Protein AF-A0A8A3PI57-F1 (afdb_monomer_lite)

Sequence (260 aa):
MIRSAQQDDGYLNIHFTVVEPGKRFTNLRDLHELYNAGHLIEAALAHNQCYGNDLLLEPILKYVNLIASTFGSDPNQKHGYPGHPEVELSLLRLYDKTKDLKHLNLARYFIDERGSPTGQDGRHYYDVEAEIRGDRPNEMPKYFPEKRSYWYQQAHKPIVEQETIEGHAVRAMYLLTAVSDLVRIDTIGDTGRKRKAVERLWNNMVQKKMYLTGGIGAIKQWEGFGVDYFLPSGTDEGGCYSETCAAIGVMMLAERLLQV

pLDDT: mean 95.97, std 4.35, range [73.19, 98.88]

Secondary structure (DSSP, 8-state):
-HHHHS-TTS---SIIIIISTT-TTS-TTTS-HHHHHHHHHHHHHHHHHHH-S-TTHHHHHHHHHHHHHHBSSSTTSB----SS--HHHHHHHHHHHH--HHHHHHHHHHHHHTT-TT-GGGS-HHHHHHHHHT--TTPPPTTSSSTT-GGGGT-SS-GGG--S--SBHHHHHHHHHHHHHHHHH-SSS-HHHHHHHHHHHHHHHHHHSB-TTS-B--BTTTTB--STT---SSTTTT-----HHHHHHHHHHHHHHTT-

Organism: NCBI:txid61207

Radius of gyration: 18.28 Å; chains: 1; bounding box: 43×44×50 Å

InterPro domains:
  IPR008928 Six-hairpin glycosidase superfamily [SSF48208] (22-234)
  IPR012878 Non-reducing end beta-L-arabinofuranosidase-like, GH127 catalytic domain [PF07944] (2-259)
  IPR049174 Non-reducing end beta-L-arabinofuranosidase-like [PTHR43465] (1-260)

Structure (mmCIF, N/CA/C/O backbone):
data_AF-A0A8A3PI57-F1
#
_entry.id   AF-A0A8A3PI57-F1
#
loop_
_atom_site.group_PDB
_atom_site.id
_atom_site.type_symbol
_atom_site.label_atom_id
_atom_site.label_alt_id
_atom_site.label_comp_id
_atom_site.label_asym_id
_atom_site.label_entity_id
_atom_site.label_seq_id
_atom_site.pdbx_PDB_ins_code
_atom_site.Cartn_x
_atom_site.Cartn_y
_atom_site.Cartn_z
_atom_site.occupancy
_atom_site.B_iso_or_equiv
_atom_site.auth_seq_id
_atom_site.auth_comp_id
_atom_site.auth_asym_id
_atom_site.auth_atom_id
_atom_site.pdbx_PDB_model_num
ATOM 1 N N . MET A 1 1 ? -26.745 0.143 5.271 1.00 86.62 1 MET A N 1
ATOM 2 C CA . MET A 1 1 ? -26.150 -0.871 4.376 1.00 86.62 1 MET A CA 1
ATOM 3 C C . MET A 1 1 ? -24.791 -1.354 4.872 1.00 86.62 1 MET A C 1
ATOM 5 O O . MET A 1 1 ? -24.701 -2.521 5.203 1.00 86.62 1 MET A O 1
ATOM 9 N N . ILE A 1 2 ? -23.758 -0.504 4.981 1.00 90.88 2 ILE A N 1
ATOM 10 C CA . ILE A 1 2 ? -22.424 -0.956 5.441 1.00 90.88 2 ILE A CA 1
ATOM 11 C C . ILE A 1 2 ? -22.478 -1.570 6.849 1.00 90.88 2 ILE A C 1
ATOM 13 O O . ILE A 1 2 ? -22.083 -2.714 7.029 1.00 90.88 2 ILE A O 1
ATOM 17 N N . ARG A 1 3 ? -23.066 -0.860 7.822 1.00 93.31 3 ARG A N 1
ATOM 18 C CA . ARG A 1 3 ? -23.235 -1.364 9.200 1.00 93.31 3 ARG A CA 1
ATOM 19 C C . ARG A 1 3 ? -23.972 -2.703 9.276 1.00 93.31 3 ARG A C 1
ATOM 21 O O . ARG A 1 3 ? -23.617 -3.543 10.080 1.00 93.31 3 ARG A O 1
ATOM 28 N N . SER A 1 4 ? -24.992 -2.890 8.441 1.00 94.38 4 SER A N 1
ATOM 29 C CA . SER A 1 4 ? -25.799 -4.115 8.418 1.00 94.38 4 SER A CA 1
ATOM 30 C C . SER A 1 4 ? -25.122 -5.279 7.689 1.00 94.38 4 SER A C 1
ATOM 32 O O . SER A 1 4 ? -25.585 -6.402 7.812 1.00 94.38 4 SER A O 1
ATOM 34 N N . ALA A 1 5 ? -24.084 -5.010 6.892 1.00 95.38 5 ALA A N 1
ATOM 35 C CA . ALA A 1 5 ? -23.310 -6.025 6.177 1.00 95.38 5 ALA A CA 1
ATOM 36 C C . ALA A 1 5 ? -22.013 -6.412 6.911 1.00 95.38 5 ALA A C 1
ATOM 38 O O . ALA A 1 5 ? -21.381 -7.400 6.545 1.00 95.38 5 ALA A O 1
ATOM 39 N N . GLN A 1 6 ? -21.600 -5.623 7.908 1.00 97.88 6 GLN A N 1
ATOM 40 C CA . GLN A 1 6 ? -20.436 -5.907 8.737 1.00 97.88 6 GLN A CA 1
ATOM 41 C C . GLN A 1 6 ? -20.718 -7.099 9.653 1.00 97.88 6 GLN A C 1
ATOM 43 O O . GLN A 1 6 ? -21.800 -7.204 10.226 1.00 97.88 6 GLN A O 1
ATOM 48 N N . GLN A 1 7 ? -19.736 -7.984 9.786 1.00 97.94 7 GLN A N 1
ATOM 49 C CA . GLN A 1 7 ? -19.821 -9.137 10.676 1.00 97.94 7 GLN A CA 1
ATOM 50 C C . GLN A 1 7 ? -19.519 -8.757 12.130 1.00 97.94 7 GLN A C 1
ATOM 52 O O . GLN A 1 7 ? -18.941 -7.702 12.393 1.00 97.94 7 GLN A O 1
ATOM 57 N N . ASP A 1 8 ? -19.888 -9.622 13.077 1.00 97.25 8 ASP A N 1
ATOM 58 C CA . ASP A 1 8 ? -19.804 -9.334 14.518 1.00 97.25 8 ASP A CA 1
ATOM 59 C C . ASP A 1 8 ? -18.378 -9.017 15.004 1.00 97.25 8 ASP A C 1
ATOM 61 O O . ASP A 1 8 ? -18.192 -8.205 15.910 1.00 97.25 8 ASP A O 1
ATOM 65 N N . ASP A 1 9 ? -17.363 -9.611 14.370 1.00 97.69 9 ASP A N 1
ATOM 66 C CA . ASP A 1 9 ? -15.937 -9.381 14.643 1.00 97.69 9 ASP A CA 1
ATOM 67 C C . ASP A 1 9 ? -15.393 -8.075 14.031 1.00 97.69 9 ASP A C 1
ATOM 69 O O . ASP A 1 9 ? -14.221 -7.745 14.201 1.00 97.69 9 ASP A O 1
ATOM 73 N N . GLY A 1 10 ? -16.232 -7.321 13.317 1.00 98.00 10 GLY A N 1
ATOM 74 C CA . GLY A 1 10 ? -15.857 -6.110 12.597 1.00 98.00 10 GLY A CA 1
ATOM 75 C C . GLY A 1 10 ? -15.442 -6.348 11.145 1.00 98.00 10 GLY A C 1
ATOM 76 O O . GLY A 1 10 ? -15.212 -5.372 10.430 1.00 98.00 10 GLY A O 1
ATOM 77 N N . TYR A 1 11 ? -15.374 -7.592 10.665 1.00 98.50 11 TYR A N 1
ATOM 78 C CA . TYR A 1 11 ? -14.979 -7.874 9.288 1.00 98.50 11 TYR A CA 1
ATOM 79 C C . TYR A 1 11 ? -15.981 -7.325 8.268 1.00 98.50 11 TYR A C 1
ATOM 81 O O . TYR A 1 11 ? -17.198 -7.471 8.420 1.00 98.50 11 TYR A O 1
ATOM 89 N N . LEU A 1 12 ? -15.467 -6.732 7.188 1.00 97.94 12 LEU A N 1
ATOM 90 C CA . LEU A 1 12 ? -16.285 -6.166 6.121 1.00 97.94 12 LEU A CA 1
A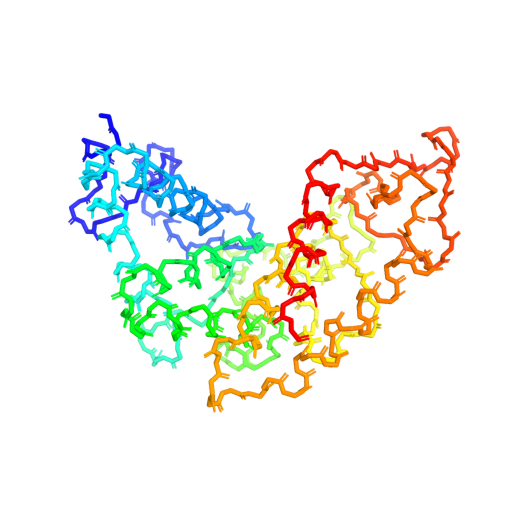TOM 91 C C . LEU A 1 12 ? -15.637 -6.371 4.743 1.00 97.94 12 LEU A C 1
ATOM 93 O O . LEU A 1 12 ? -14.785 -5.602 4.305 1.00 97.94 12 LEU A O 1
ATOM 97 N N . ASN A 1 13 ? -16.090 -7.400 4.031 1.00 98.25 13 ASN A N 1
ATOM 98 C CA . ASN A 1 13 ? -15.777 -7.641 2.623 1.00 98.25 13 ASN A CA 1
ATOM 99 C C . ASN A 1 13 ? -16.857 -8.553 2.026 1.00 98.25 13 ASN A C 1
ATOM 101 O O . ASN A 1 13 ? -17.150 -9.610 2.589 1.00 98.25 13 ASN A O 1
ATOM 105 N N . ILE A 1 14 ? -17.458 -8.166 0.899 1.00 96.31 14 ILE A N 1
ATOM 106 C CA . ILE A 1 14 ? -18.575 -8.921 0.315 1.00 96.31 14 ILE A CA 1
ATOM 107 C C . ILE A 1 14 ? -18.146 -10.283 -0.247 1.00 96.31 14 ILE A C 1
ATOM 109 O O . ILE A 1 14 ? -18.852 -11.267 -0.035 1.00 96.31 14 ILE A O 1
ATOM 113 N N . HIS A 1 15 ? -16.981 -10.373 -0.899 1.00 97.88 15 HIS A N 1
ATOM 114 C CA . HIS A 1 15 ? -16.500 -11.606 -1.534 1.00 97.88 15 HIS A CA 1
ATOM 115 C C . HIS A 1 15 ? -16.330 -12.718 -0.502 1.00 97.88 15 HIS A C 1
ATOM 117 O O . HIS A 1 15 ? -16.922 -13.782 -0.631 1.00 97.88 15 HIS A O 1
ATOM 123 N N . PHE A 1 16 ? -15.628 -12.445 0.595 1.00 98.19 16 PHE A N 1
ATOM 124 C CA . PHE A 1 16 ? -15.394 -13.437 1.652 1.00 98.19 16 PHE A CA 1
ATOM 125 C C . PHE A 1 16 ? -16.533 -13.566 2.669 1.00 98.19 16 PHE A C 1
ATOM 127 O O . PHE A 1 16 ? -16.444 -14.356 3.610 1.00 98.19 16 PHE A O 1
ATOM 134 N N . THR A 1 17 ? -17.602 -12.788 2.504 1.00 97.31 17 THR A N 1
ATOM 135 C CA . THR A 1 17 ? -18.847 -12.982 3.257 1.00 97.31 17 THR A CA 1
ATOM 136 C C . THR A 1 17 ? -19.832 -13.846 2.471 1.00 97.31 17 THR A C 1
ATOM 138 O O . THR A 1 17 ? -20.515 -14.669 3.069 1.00 97.31 17 THR A O 1
ATOM 141 N N . VAL A 1 18 ? -19.892 -13.690 1.143 1.00 97.12 18 VAL A N 1
ATOM 142 C CA . VAL A 1 18 ? -20.935 -14.299 0.299 1.00 97.12 18 VAL A CA 1
ATOM 143 C C . VAL A 1 18 ? -20.395 -15.372 -0.647 1.00 97.12 18 VAL A C 1
ATOM 145 O O . VAL A 1 18 ? -21.018 -16.418 -0.791 1.00 97.12 18 VAL A O 1
ATOM 148 N N . VAL A 1 19 ? -19.267 -15.121 -1.312 1.00 97.56 19 VAL A N 1
ATOM 149 C CA . VAL A 1 19 ? -18.737 -15.983 -2.384 1.00 97.56 19 VAL A CA 1
ATOM 150 C C . VAL A 1 19 ? -17.807 -17.054 -1.820 1.00 97.56 19 VAL A C 1
ATOM 152 O O . VAL A 1 19 ? -17.955 -18.230 -2.137 1.00 97.56 19 VAL A O 1
ATOM 155 N N . GLU A 1 20 ? -16.871 -16.663 -0.953 1.00 97.25 20 GLU A N 1
ATOM 156 C CA . GLU A 1 20 ? -15.886 -17.567 -0.347 1.00 97.25 20 GLU A CA 1
ATOM 157 C C . GLU A 1 20 ? -15.822 -17.418 1.184 1.00 97.25 20 GLU A C 1
ATOM 159 O O . GLU A 1 20 ? -14.799 -16.994 1.738 1.00 97.25 20 GLU A O 1
ATOM 164 N N . PRO A 1 21 ? -16.910 -17.754 1.905 1.00 97.25 21 PRO A N 1
ATOM 165 C CA . PRO A 1 21 ? -16.909 -17.724 3.361 1.00 97.25 21 PRO A CA 1
ATOM 166 C C . PRO A 1 21 ? -15.814 -18.632 3.939 1.00 97.25 21 PRO A C 1
ATOM 168 O O . PRO A 1 21 ? -15.548 -19.723 3.438 1.00 97.25 21 PRO A O 1
ATOM 171 N N . GLY A 1 22 ? -15.161 -18.161 5.004 1.00 96.44 22 GLY A N 1
ATOM 172 C CA . GLY A 1 22 ? -14.074 -18.880 5.681 1.00 96.44 22 GLY A CA 1
ATOM 173 C C . GLY A 1 22 ? -12.685 -18.713 5.051 1.00 96.44 22 GLY A C 1
ATOM 174 O O . GLY A 1 22 ? -11.715 -19.187 5.632 1.00 96.44 22 GLY A O 1
ATOM 175 N N . LYS A 1 23 ? -12.558 -18.007 3.917 1.00 97.56 23 LYS A N 1
ATOM 176 C CA . LYS A 1 23 ? -11.265 -17.778 3.238 1.00 97.56 23 LYS A CA 1
ATOM 177 C C . LYS A 1 23 ? -10.659 -16.384 3.444 1.00 97.56 23 LYS A C 1
ATOM 179 O O . LYS A 1 23 ? -9.756 -15.995 2.706 1.00 97.56 23 LYS A O 1
ATOM 184 N N . ARG A 1 24 ? -11.124 -15.636 4.447 1.00 97.88 24 ARG A N 1
ATOM 185 C CA . ARG A 1 24 ? -10.590 -14.303 4.781 1.00 97.88 24 ARG A CA 1
ATOM 186 C C . ARG A 1 24 ? -9.092 -14.373 5.051 1.00 97.88 24 ARG A C 1
ATOM 188 O O . ARG A 1 24 ? -8.633 -15.290 5.729 1.00 97.88 24 ARG A O 1
ATOM 195 N N . PHE A 1 25 ? -8.349 -13.389 4.569 1.00 98.06 25 PHE A N 1
ATOM 196 C CA . PHE A 1 25 ? -6.918 -13.221 4.810 1.00 98.06 25 PHE A CA 1
ATOM 197 C C . PHE A 1 25 ? -6.067 -14.442 4.422 1.00 98.06 25 PHE A C 1
ATOM 199 O O . PHE A 1 25 ? -5.057 -14.745 5.068 1.00 98.06 25 PHE A O 1
ATOM 206 N N . THR A 1 26 ? -6.488 -15.170 3.381 1.00 97.44 26 THR A N 1
ATOM 207 C CA . THR A 1 26 ? -5.754 -16.329 2.835 1.00 97.44 26 THR A CA 1
ATOM 208 C C . THR A 1 26 ? -5.008 -16.017 1.536 1.00 97.44 26 THR A C 1
ATOM 210 O O . THR A 1 26 ? -4.110 -16.766 1.150 1.00 97.44 26 THR A O 1
ATOM 213 N N . ASN A 1 27 ? -5.347 -14.911 0.864 1.00 97.69 27 ASN A N 1
ATOM 214 C CA . ASN A 1 27 ? -4.647 -14.428 -0.324 1.00 97.69 27 ASN A CA 1
ATOM 215 C C . ASN A 1 27 ? -4.537 -12.900 -0.306 1.00 97.69 27 ASN A C 1
ATOM 217 O O . ASN A 1 27 ? -5.281 -12.192 -0.993 1.00 97.69 27 ASN A O 1
ATOM 221 N N . LEU A 1 28 ? -3.605 -12.391 0.503 1.00 98.25 28 LEU A N 1
ATOM 222 C CA . LEU A 1 28 ? -3.369 -10.952 0.598 1.00 98.25 28 LEU A CA 1
ATOM 223 C C . LEU A 1 28 ? -2.718 -10.406 -0.668 1.00 98.25 28 LEU A C 1
ATOM 225 O O . LEU A 1 28 ? -2.909 -9.227 -0.976 1.00 98.25 28 LEU A O 1
ATOM 229 N N . ARG A 1 29 ? -1.966 -11.242 -1.396 1.00 97.12 29 ARG A N 1
ATOM 230 C CA . ARG A 1 29 ? -1.311 -10.861 -2.648 1.00 97.12 29 ARG A CA 1
ATOM 231 C C . ARG A 1 29 ? -2.321 -10.425 -3.713 1.00 97.12 29 ARG A C 1
ATOM 233 O O . ARG A 1 29 ? -2.088 -9.413 -4.370 1.00 97.12 29 ARG A O 1
ATOM 240 N N . ASP A 1 30 ? -3.439 -11.140 -3.857 1.00 95.88 30 ASP A N 1
ATOM 241 C CA . ASP A 1 30 ? -4.311 -10.974 -5.029 1.00 95.88 30 ASP A CA 1
ATOM 242 C C . ASP A 1 30 ? -5.744 -10.511 -4.719 1.00 95.88 30 ASP A C 1
ATOM 244 O O . ASP A 1 30 ? -6.375 -9.907 -5.585 1.00 95.88 30 ASP A O 1
ATOM 248 N 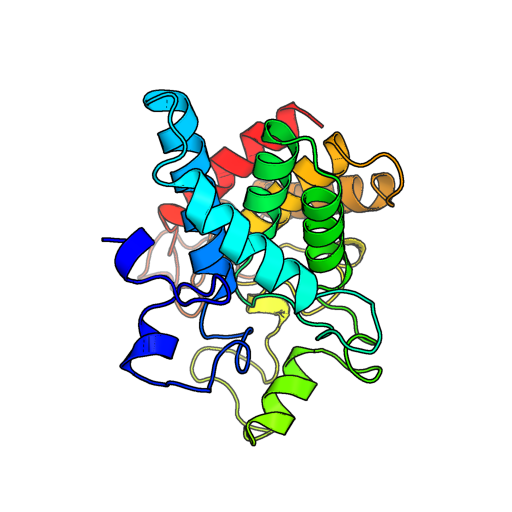N . LEU A 1 31 ? -6.294 -10.762 -3.522 1.00 97.75 31 LEU A N 1
ATOM 249 C CA . LEU A 1 31 ? -7.743 -10.600 -3.269 1.00 97.75 31 LEU A CA 1
ATOM 250 C C . LEU A 1 31 ? -8.142 -9.317 -2.514 1.00 97.75 31 LEU A C 1
ATOM 252 O O . LEU A 1 31 ? -9.285 -9.180 -2.081 1.00 97.75 31 LEU A O 1
ATOM 256 N N . HIS A 1 32 ? -7.228 -8.345 -2.423 1.00 98.56 32 HIS A N 1
ATOM 257 C CA . HIS A 1 32 ? -7.512 -6.927 -2.132 1.00 98.56 32 HIS A CA 1
ATOM 258 C C . HIS A 1 32 ? -8.331 -6.637 -0.852 1.00 98.56 32 HIS A C 1
ATOM 260 O O . HIS A 1 32 ? -8.944 -5.577 -0.735 1.00 98.56 32 HIS A O 1
ATOM 266 N N . GLU A 1 33 ? -8.321 -7.520 0.153 1.00 98.69 33 GLU A N 1
ATOM 267 C CA . GLU A 1 33 ? -9.086 -7.310 1.394 1.00 98.69 33 GLU A CA 1
ATOM 268 C C . GLU A 1 33 ? -8.681 -6.028 2.126 1.00 98.69 33 GLU A C 1
ATOM 270 O O . GLU A 1 33 ? -9.546 -5.229 2.487 1.00 98.69 33 GLU A O 1
ATOM 275 N N . LEU A 1 34 ? -7.373 -5.806 2.301 1.00 98.81 34 LEU A N 1
ATOM 276 C CA . LEU A 1 34 ? -6.864 -4.620 2.996 1.00 98.81 34 LEU A CA 1
ATOM 277 C C . LEU A 1 34 ? -6.874 -3.373 2.104 1.00 98.81 34 LEU A C 1
ATOM 279 O O . LEU A 1 34 ? -7.039 -2.275 2.616 1.00 98.81 34 LEU A O 1
ATOM 283 N N . TYR A 1 35 ? -6.783 -3.532 0.780 1.00 98.88 35 TYR A N 1
ATOM 284 C CA . TYR A 1 35 ? -6.988 -2.430 -0.167 1.00 98.88 35 TYR A CA 1
ATOM 285 C C . TYR A 1 35 ? -8.410 -1.866 -0.050 1.00 98.88 35 TYR A C 1
ATOM 287 O O . TYR A 1 35 ? -8.601 -0.671 0.163 1.00 98.88 35 TYR A O 1
ATOM 295 N N . ASN A 1 36 ? -9.414 -2.748 -0.057 1.00 98.75 36 ASN A N 1
ATOM 296 C CA . ASN A 1 36 ? -10.804 -2.354 0.157 1.00 98.75 36 ASN A CA 1
ATOM 297 C C . ASN A 1 36 ? -11.008 -1.731 1.546 1.00 98.75 36 ASN A C 1
ATOM 299 O O . ASN A 1 36 ? -11.751 -0.760 1.680 1.00 98.75 36 ASN A O 1
ATOM 303 N N . ALA A 1 37 ? -10.346 -2.268 2.579 1.00 98.75 37 ALA A N 1
ATOM 304 C CA . ALA A 1 37 ? -10.385 -1.686 3.917 1.00 98.75 37 ALA A CA 1
ATOM 305 C C . ALA A 1 37 ? -9.805 -0.263 3.938 1.00 98.75 37 ALA A C 1
ATOM 307 O O . ALA A 1 37 ? -10.419 0.622 4.527 1.00 98.75 37 ALA A O 1
ATOM 308 N N . GLY A 1 38 ? -8.677 -0.024 3.264 1.00 98.81 38 GLY A N 1
ATOM 309 C CA . GLY A 1 38 ? -8.053 1.296 3.198 1.00 98.81 38 GLY A CA 1
ATOM 310 C C . GLY A 1 38 ? -8.930 2.344 2.513 1.00 98.81 38 GLY A C 1
ATOM 311 O O . GLY A 1 38 ? -9.188 3.400 3.090 1.00 98.81 38 GLY A O 1
ATOM 312 N N . HIS A 1 39 ? -9.541 2.004 1.377 1.00 98.81 39 HIS A N 1
ATOM 313 C CA . HIS A 1 39 ? -10.505 2.899 0.732 1.00 98.81 39 HIS A CA 1
ATOM 314 C C . HIS A 1 39 ? -11.755 3.162 1.583 1.00 98.81 39 HIS A C 1
ATOM 316 O O . HIS A 1 39 ? -12.299 4.268 1.576 1.00 98.81 39 HIS A O 1
ATOM 322 N N . LEU A 1 40 ? -12.215 2.177 2.361 1.00 98.62 40 LEU A N 1
ATOM 323 C CA . LEU A 1 40 ? -13.304 2.392 3.315 1.00 98.62 40 LEU A CA 1
ATOM 324 C C . LEU A 1 40 ? -12.893 3.316 4.472 1.00 98.62 40 LEU A C 1
ATOM 326 O O . LEU A 1 40 ? -13.730 4.089 4.940 1.00 98.62 40 LEU A O 1
ATOM 330 N N . ILE A 1 41 ? -11.631 3.277 4.913 1.00 98.81 41 ILE A N 1
ATOM 331 C CA . ILE A 1 41 ? -11.072 4.219 5.896 1.00 98.81 41 ILE A CA 1
ATOM 332 C C . ILE A 1 41 ? -11.046 5.638 5.321 1.00 98.81 41 ILE A C 1
ATOM 334 O O . ILE A 1 41 ? -11.571 6.549 5.962 1.00 98.81 41 ILE A O 1
ATOM 338 N N . GLU A 1 42 ? -10.523 5.828 4.108 1.00 98.81 42 GLU A N 1
ATOM 339 C CA . GLU A 1 42 ? -10.524 7.124 3.409 1.00 98.81 42 GLU A CA 1
ATOM 340 C C . GLU A 1 42 ? -11.949 7.696 3.301 1.00 98.81 42 GLU A C 1
ATOM 342 O O . GLU A 1 42 ? -12.212 8.841 3.683 1.00 98.81 42 GLU A O 1
ATOM 347 N N . ALA A 1 43 ? -12.904 6.868 2.860 1.00 98.50 43 ALA A N 1
ATOM 348 C CA . ALA A 1 43 ? -14.307 7.251 2.744 1.00 98.50 43 ALA A CA 1
ATOM 349 C C . ALA A 1 43 ? -14.934 7.592 4.107 1.00 98.50 43 ALA A C 1
ATOM 351 O O . ALA A 1 43 ? -15.692 8.558 4.216 1.00 98.50 43 ALA A O 1
ATOM 352 N N . ALA A 1 44 ? -14.616 6.830 5.157 1.00 98.44 44 ALA A N 1
ATOM 353 C CA . ALA A 1 44 ? -15.091 7.088 6.513 1.00 98.44 44 ALA A CA 1
ATOM 354 C C . ALA A 1 44 ? -14.582 8.421 7.070 1.00 98.44 44 ALA A C 1
ATOM 356 O O . ALA A 1 44 ? -15.356 9.154 7.689 1.00 98.44 44 ALA A O 1
ATOM 357 N N . LEU A 1 45 ? -13.309 8.746 6.833 1.00 98.62 45 LEU A N 1
ATOM 358 C CA . LEU A 1 45 ? -12.705 10.008 7.256 1.00 98.62 45 LEU A CA 1
ATOM 359 C C . LEU A 1 45 ? -13.347 11.197 6.537 1.00 98.62 45 LEU A C 1
ATOM 361 O O . LEU A 1 45 ? -13.781 12.140 7.202 1.00 98.62 45 LEU A O 1
ATOM 365 N N . ALA A 1 46 ? -13.489 11.121 5.210 1.00 98.44 46 ALA A N 1
ATOM 366 C CA . ALA A 1 46 ? -14.144 12.164 4.422 1.00 98.44 46 ALA A CA 1
ATOM 367 C C . ALA A 1 46 ? -15.615 12.347 4.834 1.00 98.44 46 ALA A C 1
ATOM 369 O O . ALA A 1 46 ? -16.062 13.465 5.087 1.00 98.44 46 ALA A O 1
ATOM 370 N N . HIS A 1 47 ? -16.363 11.250 4.995 1.00 98.25 47 HIS A N 1
ATOM 371 C CA . HIS A 1 47 ? -17.750 11.297 5.457 1.00 98.25 47 HIS A CA 1
ATOM 372 C C . HIS A 1 47 ? -17.864 11.931 6.851 1.00 98.25 47 HIS A C 1
ATOM 374 O O . HIS A 1 47 ? -18.724 12.782 7.080 1.00 98.25 47 HIS A O 1
ATOM 380 N N . ASN A 1 48 ? -17.000 11.543 7.793 1.00 98.00 48 ASN A N 1
ATOM 381 C CA . ASN A 1 48 ? -16.990 12.129 9.132 1.00 98.00 48 ASN A CA 1
ATOM 382 C C . ASN A 1 48 ? -16.672 13.628 9.096 1.00 98.00 48 ASN A C 1
ATOM 384 O O . ASN A 1 48 ? -17.322 14.401 9.793 1.00 98.00 48 ASN A O 1
ATOM 388 N N . GLN A 1 49 ? -15.719 14.051 8.264 1.00 97.69 49 GLN A N 1
ATOM 389 C CA . GLN A 1 49 ? -15.378 15.462 8.100 1.00 97.69 49 GLN A CA 1
ATOM 390 C C . GLN A 1 49 ? -16.535 16.274 7.503 1.00 97.69 49 GLN A C 1
ATOM 392 O O . GLN A 1 49 ? -16.803 17.376 7.974 1.00 97.69 49 GLN A O 1
ATOM 397 N N . CYS A 1 50 ? -17.232 15.741 6.497 1.00 98.12 50 CYS A N 1
ATOM 398 C CA . CYS A 1 50 ? -18.338 16.436 5.838 1.00 98.12 50 CYS A CA 1
ATOM 399 C C . CYS A 1 50 ? -19.608 16.502 6.695 1.00 98.12 50 CYS A C 1
ATOM 401 O O . CYS A 1 50 ? -20.298 17.518 6.683 1.00 98.12 50 CYS A O 1
ATOM 403 N N . TYR A 1 51 ? -19.934 15.427 7.417 1.00 97.50 51 TYR A N 1
ATOM 404 C CA . TYR A 1 51 ? -21.231 15.288 8.091 1.00 97.50 51 TYR A CA 1
ATOM 405 C C . TYR A 1 51 ? -21.162 15.309 9.622 1.00 97.50 51 TYR A C 1
ATOM 407 O O . TYR A 1 51 ? -22.208 15.281 10.270 1.00 97.50 51 TYR A O 1
ATOM 415 N N . GLY A 1 52 ? -19.965 15.320 10.213 1.00 96.88 52 GLY A N 1
ATOM 416 C CA . GLY A 1 52 ? -19.770 15.418 11.662 1.00 96.88 52 GLY A CA 1
ATOM 417 C C . GLY A 1 52 ? -20.328 14.240 12.467 1.00 96.88 52 GLY A C 1
ATOM 418 O O . GLY A 1 52 ? -20.626 14.404 13.646 1.00 96.88 52 GLY A O 1
ATOM 419 N N . ASN A 1 53 ? -20.515 13.071 11.846 1.00 96.94 53 ASN A N 1
ATOM 420 C CA . ASN A 1 53 ? -21.052 11.885 12.512 1.00 96.94 53 ASN A CA 1
ATOM 421 C C . ASN A 1 53 ? -20.236 10.621 12.215 1.00 96.94 53 ASN A C 1
ATOM 423 O O . ASN A 1 53 ? -19.533 10.520 11.205 1.00 96.94 53 ASN A O 1
ATOM 427 N N . ASP A 1 54 ? -20.383 9.627 13.089 1.00 96.50 54 ASP A N 1
ATOM 428 C CA . ASP A 1 54 ? -19.619 8.376 13.048 1.00 96.50 54 ASP A CA 1
ATOM 429 C C . ASP A 1 54 ? -20.386 7.228 12.376 1.00 96.50 54 ASP A C 1
ATOM 431 O O . ASP A 1 54 ? -20.058 6.050 12.551 1.00 96.50 54 ASP A O 1
ATOM 435 N N . LEU A 1 55 ? -21.411 7.542 11.568 1.00 96.06 55 LEU A N 1
ATOM 436 C CA . LEU A 1 55 ? -22.224 6.523 10.898 1.00 96.06 55 LEU A CA 1
ATOM 437 C C . LEU A 1 55 ? -21.381 5.593 10.018 1.00 96.06 55 LEU A C 1
ATOM 439 O O . LEU A 1 55 ? -21.645 4.392 9.974 1.00 96.06 55 LEU A O 1
ATOM 443 N N . LEU A 1 56 ? -20.335 6.118 9.381 1.00 96.75 56 LEU A N 1
ATOM 444 C CA . LEU A 1 56 ? -19.372 5.309 8.640 1.00 96.75 56 LEU A CA 1
ATOM 445 C C . LEU A 1 56 ? -18.081 5.037 9.427 1.00 96.75 56 LEU A C 1
ATOM 447 O O . LEU A 1 56 ? -17.514 3.963 9.286 1.00 96.75 56 LEU A O 1
ATOM 451 N N . LEU A 1 57 ? -17.641 5.948 10.299 1.00 97.69 57 LEU A N 1
ATOM 452 C CA . LEU A 1 57 ? -16.379 5.784 11.029 1.00 97.69 57 LEU A CA 1
ATOM 453 C C . LEU A 1 57 ? -16.420 4.656 12.068 1.00 97.69 57 LEU A C 1
ATOM 455 O O . LEU A 1 57 ? -15.493 3.855 12.129 1.00 97.69 57 LEU A O 1
ATOM 459 N N . GLU A 1 58 ? -17.501 4.542 12.840 1.00 96.94 58 GLU A N 1
ATOM 460 C CA . GLU A 1 58 ? -17.640 3.517 13.883 1.00 96.94 58 GLU A CA 1
ATOM 461 C C . GLU A 1 58 ? -17.459 2.073 13.361 1.00 96.94 58 GLU A C 1
ATOM 463 O O . GLU A 1 58 ? -16.628 1.352 13.922 1.00 96.94 58 GLU A O 1
ATOM 468 N N . PRO A 1 59 ? -18.164 1.608 12.302 1.00 97.62 59 PRO A N 1
ATOM 469 C CA . PRO A 1 59 ? -17.929 0.265 11.777 1.00 97.62 59 PRO A CA 1
ATOM 470 C C . PRO A 1 59 ? -16.500 0.105 11.245 1.00 97.62 59 PRO A C 1
ATOM 472 O O . PRO A 1 59 ? -15.876 -0.929 11.467 1.00 97.62 59 PRO A O 1
ATOM 475 N N . ILE A 1 60 ? -15.924 1.123 10.605 1.00 98.12 60 ILE A N 1
ATOM 476 C CA . ILE A 1 60 ? -14.561 1.010 10.079 1.00 98.12 60 ILE A CA 1
ATOM 477 C C . ILE A 1 60 ? -13.517 0.896 11.195 1.00 98.12 60 ILE A C 1
ATOM 479 O O . ILE A 1 60 ? -12.593 0.098 11.064 1.00 98.12 60 ILE A O 1
ATOM 483 N N . LEU A 1 61 ? -13.700 1.560 12.339 1.00 98.38 61 LEU A N 1
ATOM 484 C CA . LEU A 1 61 ? -12.836 1.356 13.508 1.00 98.38 61 LEU A CA 1
ATOM 485 C C . LEU A 1 61 ? -12.896 -0.086 14.040 1.00 98.38 61 LEU A C 1
ATOM 487 O O . LEU A 1 61 ? -11.869 -0.629 14.448 1.00 98.38 61 LEU A O 1
ATOM 491 N N . LYS A 1 62 ? -14.066 -0.742 14.005 1.00 98.38 62 LYS A N 1
ATOM 492 C CA . LYS A 1 62 ? -14.183 -2.175 14.347 1.00 98.38 62 LYS A CA 1
ATOM 493 C C . LYS A 1 62 ? -13.371 -3.037 13.380 1.00 98.38 62 LYS A C 1
ATOM 495 O O . LYS A 1 62 ? -12.632 -3.911 13.825 1.00 98.38 62 LYS A O 1
ATOM 500 N N . TYR A 1 63 ? -13.441 -2.739 12.082 1.00 98.62 63 TYR A N 1
ATOM 501 C CA . TYR A 1 63 ? -12.671 -3.472 11.080 1.00 98.62 63 TYR A CA 1
ATOM 502 C C . TYR A 1 63 ? -11.159 -3.261 11.245 1.00 98.62 63 TYR A C 1
ATOM 504 O O . TYR A 1 63 ? -10.393 -4.219 11.215 1.00 98.62 63 TYR A O 1
ATOM 512 N N . VAL A 1 64 ? -10.722 -2.027 11.514 1.00 98.69 64 VAL A N 1
ATOM 513 C CA . VAL A 1 64 ? -9.311 -1.712 11.789 1.00 98.69 64 VAL A CA 1
ATOM 514 C C . VAL A 1 64 ? -8.803 -2.444 13.031 1.00 98.69 64 VAL A C 1
ATOM 516 O O . VAL A 1 64 ? -7.690 -2.959 13.004 1.00 98.69 64 VAL A O 1
ATOM 519 N N . ASN A 1 65 ? -9.608 -2.563 14.092 1.00 98.56 65 ASN A N 1
ATOM 520 C CA . ASN A 1 65 ? -9.227 -3.349 15.270 1.00 98.56 65 ASN A CA 1
ATOM 521 C C . ASN A 1 65 ? -9.043 -4.841 14.940 1.00 98.56 65 ASN A C 1
ATOM 523 O O . ASN A 1 65 ? -8.102 -5.449 15.444 1.00 98.56 65 ASN A O 1
ATOM 527 N N . LEU A 1 66 ? -9.889 -5.417 14.078 1.00 98.69 66 LEU A N 1
ATOM 528 C CA . LEU A 1 66 ? -9.711 -6.789 13.592 1.00 98.69 66 LEU A CA 1
ATOM 529 C C . LEU A 1 66 ? -8.429 -6.941 12.761 1.00 98.69 66 LEU A C 1
ATOM 531 O O . LEU A 1 66 ? -7.694 -7.911 12.922 1.00 98.69 66 LEU A O 1
ATOM 535 N N . ILE A 1 67 ? -8.133 -5.983 11.880 1.00 98.75 67 ILE A N 1
ATOM 536 C CA . ILE A 1 67 ? -6.891 -5.997 11.093 1.00 98.75 67 ILE A CA 1
ATOM 537 C C . ILE A 1 67 ? -5.684 -5.910 12.037 1.00 98.75 67 ILE A C 1
ATOM 539 O O . ILE A 1 67 ? -4.762 -6.711 11.917 1.00 98.75 67 ILE A O 1
ATOM 543 N N . ALA A 1 68 ? -5.718 -5.005 13.018 1.00 98.44 68 ALA A N 1
ATOM 544 C CA . ALA A 1 68 ? -4.648 -4.817 13.995 1.00 98.44 68 ALA A CA 1
ATOM 545 C C . ALA A 1 68 ? -4.431 -6.029 14.912 1.00 98.44 68 ALA A C 1
ATOM 547 O O . ALA A 1 68 ? -3.317 -6.227 15.383 1.00 98.44 68 ALA A O 1
ATOM 548 N N . SER A 1 69 ? -5.464 -6.835 15.185 1.00 98.12 69 SER A N 1
ATOM 549 C CA . SER A 1 69 ? -5.308 -8.090 15.930 1.00 98.12 69 SER A CA 1
ATO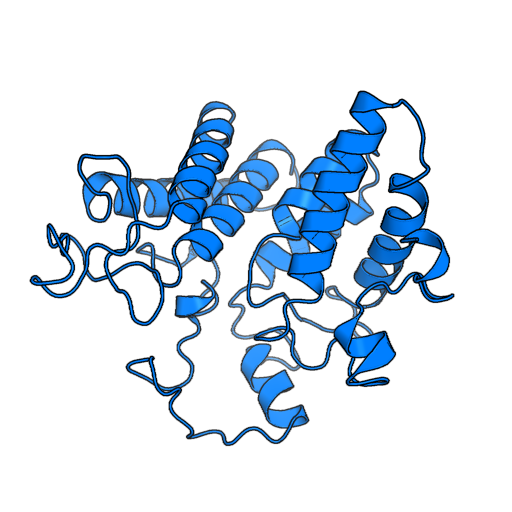M 550 C C . SER A 1 69 ? -4.826 -9.242 15.046 1.00 98.12 69 SER A C 1
ATOM 552 O O . SER A 1 69 ? -4.173 -10.153 15.545 1.00 98.12 69 SER A O 1
ATOM 554 N N . THR A 1 70 ? -5.086 -9.188 13.738 1.00 98.44 70 THR A N 1
ATOM 555 C CA . THR A 1 70 ? -4.728 -10.247 12.781 1.00 98.44 70 THR A CA 1
ATOM 556 C C . THR A 1 70 ? -3.296 -10.118 12.254 1.00 98.44 70 THR A C 1
ATOM 558 O O . THR A 1 70 ? -2.633 -11.137 12.050 1.00 98.44 70 THR A O 1
ATOM 561 N N . PHE A 1 71 ? -2.819 -8.891 12.026 1.00 98.69 71 PHE A N 1
ATOM 562 C CA . PHE A 1 71 ? -1.531 -8.602 11.389 1.00 98.69 71 PHE A CA 1
ATOM 563 C C . PHE A 1 71 ? -0.604 -7.813 12.306 1.00 98.69 71 PHE A C 1
ATOM 565 O O . PHE A 1 71 ? -1.032 -6.871 12.973 1.00 98.69 71 PHE A O 1
ATOM 572 N N . GLY A 1 72 ? 0.674 -8.173 12.282 1.00 97.69 72 GLY A N 1
ATOM 573 C CA . GLY A 1 72 ? 1.717 -7.518 13.057 1.00 97.69 72 GLY A CA 1
ATOM 574 C C . GLY A 1 72 ? 2.904 -8.444 13.279 1.00 97.69 72 GLY A C 1
ATOM 575 O O . GLY A 1 72 ? 2.987 -9.516 12.684 1.00 97.69 72 GLY A O 1
ATOM 576 N N . SER A 1 73 ? 3.833 -8.016 14.128 1.00 94.69 73 SER A N 1
ATOM 577 C CA . SER A 1 73 ? 5.074 -8.741 14.421 1.00 94.69 73 SER A CA 1
ATOM 578 C C . SER A 1 73 ? 4.928 -9.816 15.499 1.00 94.69 73 SER A C 1
ATOM 580 O O . SER A 1 73 ? 5.871 -10.574 15.733 1.00 94.69 73 SER A O 1
ATOM 582 N N . ASP A 1 74 ? 3.789 -9.881 16.195 1.00 95.19 74 ASP A N 1
ATOM 583 C CA . ASP A 1 74 ? 3.618 -10.837 17.288 1.00 95.19 74 ASP A CA 1
ATOM 584 C C . ASP A 1 74 ? 3.563 -12.285 16.762 1.00 95.19 74 ASP A C 1
ATOM 586 O O . ASP A 1 74 ? 3.070 -12.526 15.658 1.00 95.19 74 ASP A O 1
ATOM 590 N N . PRO A 1 75 ? 4.001 -13.288 17.551 1.00 91.69 75 PRO A N 1
ATOM 591 C CA . PRO A 1 75 ? 4.023 -14.688 17.109 1.00 91.69 75 PRO A CA 1
ATOM 592 C C . PRO A 1 75 ? 2.653 -15.269 16.727 1.00 91.69 75 PRO A C 1
ATOM 594 O O . PRO A 1 75 ? 2.582 -16.219 15.956 1.00 91.69 75 PRO A O 1
ATOM 597 N N . ASN A 1 76 ? 1.568 -14.717 17.280 1.00 94.25 76 ASN A N 1
ATOM 598 C CA . ASN A 1 76 ? 0.197 -15.166 17.011 1.00 94.25 76 ASN A CA 1
ATOM 599 C C . ASN A 1 76 ? -0.463 -14.415 15.843 1.00 94.25 76 ASN A C 1
ATOM 601 O O . ASN A 1 76 ? -1.627 -14.673 15.533 1.00 94.25 76 ASN A O 1
ATOM 605 N N . GLN A 1 77 ? 0.247 -13.471 15.226 1.00 97.38 77 GLN A N 1
ATOM 606 C CA . GLN A 1 77 ? -0.243 -12.676 14.108 1.00 97.38 77 GLN A CA 1
ATOM 607 C C . GLN A 1 77 ? 0.331 -13.183 12.790 1.00 97.38 77 GLN A C 1
ATOM 609 O O . GLN A 1 77 ? 1.372 -13.834 12.740 1.00 97.38 77 GLN A O 1
ATOM 614 N N . LYS A 1 78 ? -0.358 -12.871 11.692 1.00 97.25 78 LYS A N 1
ATOM 615 C CA . LYS A 1 78 ? 0.162 -13.108 10.346 1.00 97.25 78 LYS A CA 1
ATOM 616 C C . LYS A 1 78 ? 1.209 -12.050 10.031 1.00 97.25 78 LYS A C 1
ATOM 618 O O . LYS A 1 78 ? 0.894 -10.859 10.076 1.00 97.25 78 LYS A O 1
ATOM 623 N N . HIS A 1 79 ? 2.399 -12.481 9.617 1.00 97.69 79 HIS A N 1
ATOM 624 C CA . HIS A 1 79 ? 3.469 -11.576 9.190 1.00 97.69 79 HIS A CA 1
ATOM 625 C C . HIS A 1 79 ? 3.272 -11.144 7.722 1.00 97.69 79 HIS A C 1
ATOM 627 O O . HIS A 1 79 ? 4.137 -11.349 6.875 1.00 97.69 79 HIS A O 1
ATOM 633 N N . GLY A 1 80 ? 2.069 -10.655 7.400 1.00 97.44 80 GLY A N 1
ATOM 634 C CA . GLY A 1 80 ? 1.603 -10.393 6.040 1.00 97.44 80 GLY A CA 1
ATOM 635 C C . GLY A 1 80 ? 1.214 -8.948 5.762 1.00 97.44 80 GLY A C 1
ATOM 636 O O . GLY A 1 80 ? 0.929 -8.168 6.663 1.00 97.44 80 GLY A O 1
ATOM 637 N N . TYR A 1 81 ? 1.158 -8.612 4.475 1.00 98.69 81 TYR A N 1
ATOM 638 C CA . TYR A 1 81 ? 0.848 -7.277 3.956 1.00 98.69 81 TYR A CA 1
ATOM 639 C C . TYR A 1 81 ? 0.134 -7.384 2.597 1.00 98.69 81 TYR A C 1
ATOM 641 O O . TYR A 1 81 ? 0.305 -8.380 1.882 1.00 98.69 81 TYR A O 1
ATOM 649 N N . PRO A 1 82 ? -0.679 -6.386 2.199 1.00 98.56 82 PRO A N 1
ATOM 650 C CA . PRO A 1 82 ? -1.482 -6.501 0.986 1.00 98.56 82 PRO A CA 1
ATOM 651 C C . PRO A 1 82 ? -0.650 -6.418 -0.290 1.00 98.56 82 PRO A C 1
ATOM 653 O O . PRO A 1 82 ? 0.300 -5.645 -0.381 1.00 98.56 82 PRO A O 1
ATOM 656 N N . GLY A 1 83 ? -1.051 -7.142 -1.332 1.00 98.44 83 GLY A N 1
ATOM 657 C CA . GLY A 1 83 ? -0.435 -7.023 -2.654 1.00 98.44 83 GLY A CA 1
ATOM 658 C C . GLY A 1 83 ? -0.718 -5.696 -3.353 1.00 98.44 83 GLY A C 1
ATOM 659 O O . GLY A 1 83 ? 0.033 -5.308 -4.241 1.00 98.44 83 GLY A O 1
ATOM 660 N N . HIS A 1 84 ? -1.760 -4.970 -2.947 1.00 98.81 84 HIS A N 1
ATOM 661 C CA . HIS A 1 84 ? -2.003 -3.597 -3.380 1.00 98.81 84 HIS A CA 1
ATOM 662 C C . HIS A 1 84 ? -1.897 -2.652 -2.172 1.00 98.81 84 HIS A C 1
ATOM 664 O O . HIS A 1 84 ? -2.766 -2.712 -1.300 1.00 98.81 84 HIS A O 1
ATOM 670 N N . PRO A 1 85 ? -0.850 -1.807 -2.101 1.00 98.81 85 PRO A N 1
ATOM 671 C CA . PRO A 1 85 ? -0.745 -0.729 -1.119 1.00 98.81 85 PRO A CA 1
ATOM 672 C C . PRO A 1 85 ? -1.963 0.190 -1.192 1.00 98.81 85 PRO A C 1
ATOM 674 O O . PRO A 1 85 ? -2.425 0.470 -2.295 1.00 98.81 85 PRO A O 1
ATOM 677 N N . GLU A 1 86 ? -2.484 0.606 -0.042 1.00 98.81 86 GLU A N 1
ATOM 678 C CA . GLU A 1 86 ? -3.612 1.546 0.137 1.00 98.81 86 GLU A CA 1
ATOM 679 C C . GLU A 1 86 ? -3.941 1.655 1.632 1.00 98.81 86 GLU A C 1
ATOM 681 O O . GLU A 1 86 ? -4.157 2.733 2.182 1.00 98.81 86 GLU A O 1
ATOM 686 N N . VAL A 1 87 ? -3.932 0.521 2.338 1.00 98.88 87 VAL A N 1
ATOM 687 C CA . VAL A 1 87 ? -4.246 0.503 3.770 1.00 98.88 87 VAL A CA 1
ATOM 688 C C . VAL A 1 87 ? -3.241 1.333 4.571 1.00 98.88 87 VAL A C 1
ATOM 690 O O . VAL A 1 87 ? -3.619 2.004 5.524 1.00 98.88 87 VAL A O 1
ATOM 693 N N . GLU A 1 88 ? -1.979 1.366 4.149 1.00 98.81 88 GLU A N 1
ATOM 694 C CA . GLU A 1 8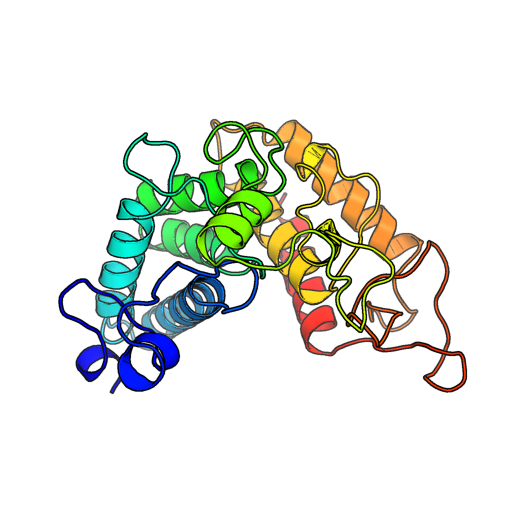8 ? -0.888 2.053 4.832 1.00 98.81 88 GLU A CA 1
ATOM 695 C C . GLU A 1 88 ? -1.127 3.572 4.913 1.00 98.81 88 GLU A C 1
ATOM 697 O O . GLU A 1 88 ? -1.084 4.139 6.007 1.00 98.81 88 GLU A O 1
ATOM 702 N N . LEU A 1 89 ? -1.453 4.231 3.790 1.00 98.44 89 LEU A N 1
ATOM 703 C CA . LEU A 1 89 ? -1.735 5.677 3.777 1.00 98.44 89 LEU A CA 1
ATOM 704 C C . LEU A 1 89 ? -3.027 6.001 4.534 1.00 98.44 89 LEU A C 1
ATOM 706 O O . LEU A 1 89 ? -3.088 6.983 5.277 1.00 98.44 89 LEU A O 1
ATOM 710 N N . SER A 1 90 ? -4.046 5.148 4.399 1.00 98.81 90 SER A N 1
ATOM 711 C CA . SER A 1 90 ? -5.336 5.367 5.056 1.00 98.81 90 SER A CA 1
ATOM 712 C C . SER A 1 90 ? -5.223 5.265 6.585 1.00 98.81 90 SER A C 1
ATOM 714 O O . SER A 1 90 ? -5.812 6.069 7.307 1.00 98.81 90 SER A O 1
ATOM 716 N N . LEU A 1 91 ? -4.395 4.344 7.097 1.00 98.88 91 LEU A N 1
ATOM 717 C CA . LEU A 1 91 ? -4.120 4.186 8.525 1.00 98.88 91 LEU A CA 1
ATOM 718 C C . LEU A 1 91 ? -3.352 5.381 9.099 1.00 98.88 91 LEU A C 1
ATOM 720 O O . LEU A 1 91 ? -3.633 5.794 10.223 1.00 98.88 91 LEU A O 1
ATOM 724 N N . LEU A 1 92 ? -2.426 5.974 8.341 1.00 98.50 92 LEU A N 1
ATOM 725 C CA . LEU A 1 92 ? -1.714 7.187 8.764 1.00 98.50 92 LEU A CA 1
ATOM 726 C C . LEU A 1 92 ? -2.658 8.393 8.854 1.00 98.50 92 LEU A C 1
ATOM 728 O O . LEU A 1 92 ? -2.620 9.143 9.828 1.00 98.50 92 LEU A O 1
ATOM 732 N N . ARG A 1 93 ? -3.578 8.537 7.898 1.00 98.25 93 ARG A N 1
ATOM 733 C CA . ARG A 1 93 ? -4.626 9.572 7.946 1.00 98.25 93 ARG A CA 1
ATOM 734 C C . ARG A 1 93 ? -5.623 9.323 9.079 1.00 98.25 93 ARG A C 1
ATOM 736 O O . ARG A 1 93 ? -6.053 10.262 9.752 1.00 98.25 93 ARG A O 1
ATOM 743 N N . LEU A 1 94 ? -5.947 8.058 9.347 1.00 98.56 94 LEU A N 1
ATOM 744 C CA . LEU A 1 94 ? -6.772 7.672 10.488 1.00 98.56 94 LEU A CA 1
ATOM 745 C C . LEU A 1 94 ? -6.073 7.992 11.813 1.00 98.56 94 LEU A C 1
ATOM 747 O O . LEU A 1 94 ? -6.711 8.537 12.712 1.00 98.56 94 LEU A O 1
ATOM 751 N N . TYR A 1 95 ? -4.769 7.725 11.927 1.00 98.44 95 TYR A N 1
ATOM 752 C CA . TYR A 1 95 ? -3.961 8.169 13.061 1.00 98.44 95 TYR A CA 1
ATOM 753 C C . TYR A 1 95 ? -4.018 9.688 13.221 1.00 98.44 95 TYR A C 1
ATOM 755 O O . TYR A 1 95 ? -4.204 10.174 14.333 1.00 98.44 95 TYR A O 1
ATOM 763 N N . ASP A 1 96 ? -3.928 10.457 12.135 1.00 96.50 96 ASP A N 1
ATOM 764 C CA . ASP A 1 96 ? -4.001 11.912 12.226 1.00 96.50 96 ASP A CA 1
ATOM 765 C C . ASP A 1 96 ? -5.329 12.411 12.813 1.00 96.50 96 ASP A C 1
ATOM 767 O O . ASP A 1 96 ? -5.332 13.386 13.570 1.00 96.50 96 ASP A O 1
ATOM 771 N N . LYS A 1 97 ? -6.430 11.701 12.548 1.00 96.44 97 LYS A N 1
ATOM 772 C CA . LYS A 1 97 ? -7.750 11.980 13.124 1.00 96.44 97 LYS A CA 1
ATOM 773 C C . LYS A 1 97 ? -7.898 11.500 14.571 1.00 96.44 97 LYS A C 1
ATOM 775 O O . LYS A 1 97 ? -8.453 12.233 15.386 1.00 96.44 97 LYS A O 1
ATOM 780 N N . THR A 1 98 ? -7.479 10.274 14.887 1.00 96.88 98 THR A N 1
ATOM 781 C CA . THR A 1 98 ? -7.782 9.631 16.183 1.00 96.88 98 THR A CA 1
ATOM 782 C C . THR A 1 98 ? -6.678 9.772 17.222 1.00 96.88 98 THR A C 1
ATOM 784 O O . THR A 1 98 ? -6.941 9.610 18.410 1.00 96.88 98 THR A O 1
ATOM 787 N N . LYS A 1 99 ? -5.442 10.021 16.780 1.00 96.81 99 LYS A N 1
ATOM 788 C CA . LYS A 1 99 ? -4.203 9.971 17.574 1.00 96.81 99 LYS A CA 1
ATOM 789 C C . LYS A 1 99 ? -3.978 8.637 18.299 1.00 96.81 99 LYS A C 1
ATOM 791 O O . LYS A 1 99 ? -3.173 8.555 19.222 1.00 96.81 99 LYS A O 1
ATOM 796 N N . ASP A 1 100 ? -4.643 7.573 17.847 1.00 97.50 100 ASP A N 1
ATOM 797 C CA . ASP A 1 100 ? -4.456 6.218 18.364 1.00 97.50 100 ASP A CA 1
ATOM 798 C C . ASP A 1 100 ? -3.214 5.583 17.728 1.00 97.50 100 ASP A C 1
ATOM 800 O O . ASP A 1 100 ? -3.207 5.246 16.540 1.00 97.50 100 ASP A O 1
ATOM 804 N N . LEU A 1 101 ? -2.163 5.401 18.533 1.00 96.81 101 LEU A N 1
ATOM 805 C CA . LEU A 1 101 ? -0.880 4.848 18.095 1.00 96.81 101 LEU A CA 1
ATOM 806 C C . LEU A 1 101 ? -0.996 3.465 17.443 1.00 96.81 101 LEU A C 1
ATOM 808 O O . LEU A 1 101 ? -0.112 3.111 16.665 1.00 96.81 101 LEU A O 1
ATOM 812 N N . LYS A 1 102 ? -2.067 2.697 17.690 1.00 97.12 102 LYS A N 1
ATOM 813 C CA . LYS A 1 102 ? -2.291 1.423 16.990 1.00 97.12 102 LYS A CA 1
ATOM 814 C C . LYS A 1 102 ? -2.333 1.609 15.474 1.00 97.12 102 LYS A C 1
ATOM 816 O O . LYS A 1 102 ? -1.769 0.792 14.757 1.00 97.12 102 LYS A O 1
ATOM 821 N N . HIS A 1 103 ? -2.946 2.689 14.986 1.00 98.38 103 HIS A N 1
ATOM 822 C CA . HIS A 1 103 ? -3.046 2.960 13.550 1.00 98.38 103 HIS A CA 1
ATOM 823 C C . HIS A 1 103 ? -1.674 3.273 12.940 1.00 98.38 103 HIS A C 1
ATOM 825 O O . HIS A 1 103 ? -1.313 2.705 11.912 1.00 98.38 103 HIS A O 1
ATOM 831 N N . LEU A 1 104 ? -0.879 4.111 13.617 1.00 98.06 104 LEU A N 1
ATOM 832 C CA . LEU A 1 104 ? 0.491 4.429 13.204 1.00 98.06 104 LEU A CA 1
ATOM 833 C C . LEU A 1 104 ? 1.385 3.183 13.217 1.00 98.06 104 LEU A C 1
ATOM 835 O O . LEU A 1 104 ? 2.111 2.932 12.258 1.00 98.06 104 LEU A O 1
ATOM 839 N N . ASN A 1 105 ? 1.320 2.387 14.286 1.00 97.75 105 ASN A N 1
ATOM 840 C CA . ASN A 1 105 ? 2.129 1.179 14.428 1.00 97.75 105 ASN A CA 1
ATOM 841 C C . ASN A 1 105 ? 1.772 0.130 13.369 1.00 97.75 105 ASN A C 1
ATOM 843 O O . ASN A 1 105 ? 2.675 -0.474 12.798 1.00 97.75 105 ASN A O 1
ATOM 847 N N . LEU A 1 106 ? 0.483 -0.045 13.067 1.00 98.50 106 LEU A N 1
ATOM 848 C CA . LEU A 1 106 ? 0.028 -0.963 12.027 1.00 98.50 106 LEU A CA 1
ATOM 849 C C . LEU A 1 106 ? 0.454 -0.500 10.623 1.00 98.50 106 LEU A C 1
ATOM 851 O O . LEU A 1 106 ? 0.915 -1.312 9.826 1.00 98.50 106 LEU A O 1
ATOM 855 N N . ALA A 1 107 ? 0.363 0.802 10.326 1.00 98.50 107 ALA A N 1
ATOM 856 C CA . ALA A 1 107 ? 0.855 1.352 9.062 1.00 98.50 107 ALA A CA 1
ATOM 857 C C . ALA A 1 107 ? 2.372 1.162 8.910 1.00 98.50 107 ALA A C 1
ATOM 859 O O . ALA A 1 107 ? 2.837 0.711 7.863 1.00 98.50 107 ALA A O 1
ATOM 860 N N . ARG A 1 108 ? 3.140 1.460 9.971 1.00 98.00 108 ARG A N 1
ATOM 861 C CA . ARG A 1 108 ? 4.592 1.237 10.014 1.00 98.00 108 ARG A CA 1
ATOM 862 C C . ARG A 1 108 ? 4.921 -0.229 9.752 1.00 98.00 108 ARG A C 1
ATOM 864 O O . ARG A 1 108 ? 5.763 -0.509 8.909 1.00 98.00 108 ARG A O 1
ATOM 871 N N . TYR A 1 109 ? 4.226 -1.137 10.434 1.00 98.12 109 TYR A N 1
ATOM 872 C CA . TYR A 1 109 ? 4.394 -2.574 10.261 1.00 98.12 109 TYR A CA 1
ATOM 873 C C . TYR A 1 109 ? 4.221 -2.997 8.796 1.00 98.12 109 TYR A C 1
ATOM 875 O O . TYR A 1 109 ? 5.124 -3.612 8.241 1.00 98.12 109 TYR A O 1
ATOM 883 N N . PHE A 1 110 ? 3.124 -2.616 8.132 1.00 98.75 110 PHE A N 1
ATOM 884 C CA . PHE A 1 110 ? 2.909 -2.997 6.731 1.00 98.75 110 PHE A CA 1
ATOM 885 C C . PHE A 1 110 ? 3.979 -2.437 5.782 1.00 98.75 110 PHE A C 1
ATOM 887 O O . PHE A 1 110 ? 4.360 -3.114 4.829 1.00 98.75 110 PHE A O 1
ATOM 894 N N . ILE A 1 111 ? 4.470 -1.219 6.036 1.00 98.50 111 ILE A N 1
ATOM 895 C CA . ILE A 1 111 ? 5.542 -0.604 5.241 1.00 98.50 111 ILE A CA 1
ATOM 896 C C . ILE A 1 111 ? 6.871 -1.341 5.447 1.00 98.50 111 ILE A C 1
ATOM 898 O O . ILE A 1 111 ? 7.579 -1.593 4.473 1.00 98.50 111 ILE A O 1
ATOM 902 N N . ASP A 1 112 ? 7.211 -1.672 6.693 1.00 97.56 112 ASP A N 1
ATOM 903 C CA . ASP A 1 112 ? 8.490 -2.292 7.048 1.00 97.56 112 ASP A CA 1
ATOM 904 C C . ASP A 1 112 ? 8.542 -3.786 6.692 1.00 97.56 112 ASP A C 1
ATOM 906 O O . ASP A 1 112 ? 9.588 -4.280 6.275 1.00 97.56 112 ASP A O 1
ATOM 910 N N . GLU A 1 113 ? 7.418 -4.498 6.800 1.00 98.12 113 GLU A N 1
ATOM 911 C CA . GLU A 1 113 ? 7.321 -5.923 6.467 1.00 98.12 113 GLU A CA 1
ATOM 912 C C . GLU A 1 113 ? 7.362 -6.169 4.947 1.00 98.12 113 GLU A C 1
ATOM 914 O O . GLU A 1 113 ? 7.795 -7.229 4.481 1.00 98.12 113 GLU A O 1
ATOM 919 N N . ARG A 1 114 ? 6.930 -5.188 4.140 1.00 98.50 114 ARG A N 1
ATOM 920 C CA . ARG A 1 114 ? 6.827 -5.336 2.684 1.00 98.50 114 ARG A CA 1
ATOM 921 C C . ARG A 1 114 ? 8.184 -5.642 2.051 1.00 98.50 114 ARG A C 1
ATOM 923 O O . ARG A 1 114 ? 9.112 -4.838 2.086 1.00 98.50 114 ARG A O 1
ATOM 930 N N . GLY A 1 115 ? 8.262 -6.796 1.392 1.00 97.38 115 GLY A N 1
ATOM 931 C CA . GLY A 1 115 ? 9.470 -7.288 0.733 1.00 97.38 115 GLY A CA 1
ATOM 932 C C . GLY A 1 115 ? 10.550 -7.812 1.678 1.00 97.38 115 GLY A C 1
ATOM 933 O O . GLY A 1 115 ? 11.663 -8.071 1.223 1.00 97.38 115 GLY A O 1
ATOM 934 N N . SER A 1 116 ? 10.239 -7.998 2.966 1.00 96.31 116 SER A N 1
ATOM 935 C CA . SER A 1 116 ? 11.129 -8.671 3.912 1.00 96.31 116 SER A CA 1
ATOM 936 C C . SER A 1 116 ? 11.432 -10.105 3.443 1.00 96.31 116 SER A C 1
ATOM 938 O O . SER A 1 116 ? 10.503 -10.892 3.223 1.00 96.31 116 SER A O 1
ATOM 940 N N . PRO A 1 117 ? 12.717 -10.493 3.297 1.00 92.62 117 PRO A N 1
ATOM 941 C CA . PRO A 1 117 ? 13.082 -11.871 2.973 1.00 92.62 117 PRO A CA 1
ATOM 942 C C . PRO A 1 117 ? 12.892 -12.818 4.166 1.00 92.62 117 PRO A C 1
ATOM 944 O O . PRO A 1 117 ? 12.862 -14.032 3.978 1.00 92.62 117 PRO A O 1
ATOM 947 N N . THR A 1 118 ? 12.757 -12.270 5.376 1.00 93.50 118 THR A N 1
ATOM 948 C CA . THR A 1 118 ? 12.664 -12.997 6.647 1.00 93.50 118 THR A CA 1
ATOM 949 C C . THR A 1 118 ? 11.350 -12.705 7.370 1.00 93.50 118 THR A C 1
ATOM 951 O O . THR A 1 118 ? 11.357 -12.545 8.587 1.00 93.50 118 THR A O 1
ATOM 954 N N . GLY A 1 119 ? 10.252 -12.570 6.624 1.00 92.06 119 GLY A N 1
ATOM 955 C CA . GLY A 1 119 ? 8.920 -12.355 7.188 1.00 92.06 119 GLY A CA 1
ATOM 956 C C . GLY A 1 119 ? 8.368 -13.618 7.848 1.00 92.06 119 GLY A C 1
ATOM 957 O O . GLY A 1 119 ? 9.016 -14.228 8.702 1.00 92.06 119 GLY A O 1
ATOM 958 N N . GLN A 1 120 ? 7.182 -14.061 7.427 1.00 95.12 120 GLN A N 1
ATOM 959 C CA . GLN A 1 120 ? 6.545 -15.259 7.983 1.00 95.12 120 GLN A CA 1
ATOM 960 C C . GLN A 1 120 ? 7.462 -16.489 7.912 1.00 95.12 120 GLN A C 1
ATOM 962 O O . GLN A 1 120 ? 7.919 -16.890 6.841 1.00 95.12 120 GLN A O 1
ATOM 967 N N . ASP A 1 121 ? 7.710 -17.099 9.071 1.00 92.94 121 ASP A N 1
ATOM 968 C CA . ASP A 1 121 ? 8.545 -18.294 9.237 1.00 92.94 121 ASP A CA 1
ATOM 969 C C . ASP A 1 121 ? 9.956 -18.145 8.629 1.00 92.94 121 ASP A C 1
ATOM 971 O O . ASP A 1 121 ? 10.537 -19.105 8.118 1.00 92.94 121 ASP A O 1
ATOM 975 N N . GLY A 1 122 ? 10.506 -16.923 8.642 1.00 94.62 122 GLY A N 1
ATOM 976 C CA . GLY A 1 122 ? 11.819 -16.621 8.070 1.00 94.62 122 GLY A CA 1
ATOM 977 C C . GLY A 1 122 ? 11.850 -16.647 6.539 1.00 94.62 122 GLY A C 1
ATOM 978 O O . GLY A 1 122 ? 12.921 -16.817 5.956 1.00 94.62 122 GLY A O 1
ATOM 979 N N . ARG A 1 123 ? 10.692 -16.503 5.885 1.00 95.94 123 ARG A N 1
ATOM 980 C CA . ARG A 1 123 ? 10.540 -16.501 4.425 1.00 95.94 123 ARG A CA 1
ATOM 981 C C . ARG A 1 123 ? 9.717 -15.304 3.960 1.00 95.94 123 ARG A C 1
ATOM 983 O O . ARG A 1 123 ? 9.028 -14.646 4.734 1.00 95.94 123 ARG A O 1
ATOM 990 N N . HIS A 1 124 ? 9.753 -15.046 2.657 1.00 96.56 124 HIS A N 1
ATOM 991 C CA . HIS A 1 124 ? 8.904 -14.035 2.040 1.00 96.56 124 HIS A CA 1
ATOM 992 C C . HIS A 1 124 ? 7.420 -14.405 2.199 1.00 96.56 124 HIS A C 1
ATOM 994 O O . HIS A 1 124 ? 7.009 -15.492 1.787 1.00 96.56 124 HIS A O 1
ATOM 1000 N N . TYR A 1 125 ? 6.596 -13.495 2.728 1.00 97.56 125 TYR A N 1
ATOM 1001 C CA . TYR A 1 125 ? 5.194 -13.785 3.063 1.00 97.56 125 TYR A CA 1
ATOM 1002 C C . TYR A 1 125 ? 4.399 -14.406 1.903 1.00 97.56 125 TYR A C 1
ATOM 1004 O O . TYR A 1 125 ? 3.739 -15.427 2.086 1.00 97.56 125 TYR A O 1
ATOM 1012 N N . TYR A 1 126 ? 4.516 -13.849 0.689 1.00 96.25 126 TYR A N 1
ATOM 1013 C CA . TYR A 1 126 ? 3.811 -14.375 -0.491 1.00 96.25 126 TYR A CA 1
ATOM 1014 C C . TYR A 1 126 ? 4.210 -15.796 -0.890 1.00 96.25 126 TYR A C 1
ATOM 1016 O O . TYR A 1 126 ? 3.394 -16.487 -1.492 1.00 96.25 126 TYR A O 1
ATOM 1024 N N . ASP A 1 127 ? 5.416 -16.254 -0.542 1.00 95.50 127 ASP A N 1
ATOM 1025 C CA . ASP A 1 127 ? 5.785 -17.655 -0.750 1.00 95.50 127 ASP A CA 1
ATOM 1026 C C . ASP A 1 127 ? 5.067 -18.556 0.264 1.00 95.50 127 ASP A C 1
ATOM 1028 O O . ASP A 1 127 ? 4.579 -19.624 -0.103 1.00 95.50 127 ASP A O 1
ATOM 1032 N N . VAL A 1 128 ? 4.950 -18.108 1.519 1.00 96.12 128 VAL A N 1
ATOM 1033 C CA . VAL A 1 128 ? 4.277 -18.861 2.587 1.00 96.12 128 VAL A CA 1
ATOM 1034 C C . VAL A 1 128 ? 2.777 -18.972 2.336 1.00 96.12 128 VAL A C 1
ATOM 1036 O O . VAL A 1 128 ? 2.228 -20.071 2.387 1.00 96.12 128 VAL A O 1
ATOM 1039 N N . GLU A 1 129 ? 2.093 -17.866 2.028 1.00 96.31 129 GLU A N 1
ATOM 1040 C CA . GLU A 1 129 ? 0.652 -17.930 1.751 1.00 96.31 129 GLU A CA 1
ATOM 1041 C C . GLU A 1 129 ? 0.337 -18.726 0.474 1.00 96.31 129 GLU A C 1
ATOM 1043 O O . GLU A 1 129 ? -0.657 -19.449 0.447 1.00 96.31 129 GLU A O 1
ATOM 1048 N N . ALA A 1 130 ? 1.196 -18.668 -0.549 1.00 95.19 130 ALA A N 1
ATOM 1049 C CA . ALA A 1 130 ? 1.058 -19.485 -1.753 1.00 95.19 130 ALA A CA 1
ATOM 1050 C C . ALA A 1 130 ? 1.205 -20.985 -1.449 1.00 95.19 130 ALA A C 1
ATOM 1052 O O . ALA A 1 130 ? 0.404 -21.788 -1.926 1.00 95.19 130 ALA A O 1
ATOM 1053 N N . GLU A 1 131 ? 2.175 -21.368 -0.615 1.00 95.38 131 GLU A N 1
ATOM 1054 C CA . GLU A 1 131 ? 2.350 -22.756 -0.178 1.00 95.38 131 GLU A CA 1
ATOM 1055 C C . GLU A 1 131 ? 1.139 -23.264 0.616 1.00 95.38 131 GLU A C 1
ATOM 1057 O O . GLU A 1 131 ? 0.630 -24.345 0.325 1.00 95.38 131 GLU A O 1
ATOM 1062 N N . ILE A 1 132 ? 0.622 -22.467 1.559 1.00 95.62 132 ILE A N 1
ATOM 1063 C CA . ILE A 1 132 ? -0.567 -22.816 2.356 1.00 95.62 132 ILE A CA 1
ATOM 1064 C C . ILE A 1 132 ? -1.795 -23.033 1.462 1.00 95.62 132 ILE A C 1
ATOM 1066 O O . ILE A 1 132 ? -2.600 -23.929 1.722 1.00 95.62 132 ILE A O 1
ATOM 1070 N N . ARG A 1 133 ? -1.947 -22.234 0.400 1.00 95.31 133 ARG A N 1
ATOM 1071 C CA . ARG A 1 133 ? -3.029 -22.404 -0.583 1.00 95.31 133 ARG A CA 1
ATOM 1072 C C . ARG A 1 133 ? -2.830 -23.597 -1.520 1.00 95.31 133 ARG A C 1
ATOM 1074 O O . ARG A 1 133 ? -3.787 -23.998 -2.181 1.00 95.31 133 ARG A O 1
ATOM 1081 N N . GLY A 1 134 ? -1.625 -24.162 -1.582 1.00 95.12 134 GLY A N 1
ATOM 1082 C CA . GLY A 1 134 ? -1.268 -25.200 -2.546 1.00 95.12 134 GLY A CA 1
ATOM 1083 C C . GLY A 1 134 ? -1.042 -24.665 -3.964 1.00 95.12 134 GLY A C 1
ATOM 1084 O O . GLY A 1 134 ? -1.239 -25.405 -4.930 1.00 95.12 134 GLY A O 1
ATOM 1085 N N . ASP A 1 135 ? -0.648 -23.393 -4.104 1.00 91.94 135 ASP A N 1
ATOM 1086 C CA . ASP A 1 135 ? -0.286 -22.799 -5.394 1.00 91.94 135 ASP A CA 1
ATOM 1087 C C . ASP A 1 135 ? 0.905 -23.562 -6.007 1.00 91.94 135 ASP A C 1
ATOM 1089 O O . ASP A 1 135 ? 1.802 -24.057 -5.316 1.00 91.94 135 ASP A O 1
ATOM 1093 N N . ARG A 1 136 ? 0.956 -23.644 -7.340 1.00 86.75 136 ARG A N 1
ATOM 1094 C CA . ARG A 1 136 ? 2.040 -24.347 -8.036 1.00 86.75 136 ARG A CA 1
ATOM 1095 C C . ARG A 1 136 ? 3.326 -23.507 -7.990 1.00 86.75 136 ARG A C 1
ATOM 1097 O O . ARG A 1 136 ? 3.368 -22.436 -8.594 1.00 86.75 136 ARG A O 1
ATOM 1104 N N . PRO A 1 137 ? 4.427 -23.997 -7.390 1.00 79.50 137 PRO A N 1
ATOM 1105 C CA . PRO A 1 137 ? 5.615 -23.176 -7.120 1.00 79.50 137 PRO A CA 1
ATOM 1106 C C . PRO A 1 137 ? 6.379 -22.720 -8.375 1.00 79.50 137 PRO A C 1
ATOM 1108 O O . PRO A 1 137 ? 7.174 -21.784 -8.310 1.00 79.50 137 PRO A O 1
ATOM 1111 N N . ASN A 1 138 ? 6.153 -23.381 -9.514 1.00 81.69 138 ASN A N 1
ATOM 1112 C CA . ASN A 1 138 ? 6.808 -23.083 -10.791 1.00 81.69 138 ASN A CA 1
ATOM 1113 C C . ASN A 1 138 ? 5.861 -22.449 -11.819 1.00 81.69 138 ASN A C 1
ATOM 1115 O O . ASN A 1 138 ? 6.227 -22.327 -12.986 1.00 81.69 138 ASN A O 1
ATOM 1119 N N . GLU A 1 139 ? 4.642 -22.083 -11.421 1.00 81.88 139 GLU A N 1
ATOM 1120 C CA . GLU A 1 139 ? 3.701 -21.437 -12.328 1.00 81.88 139 GLU A CA 1
ATOM 1121 C C . GLU A 1 139 ? 4.134 -19.996 -12.605 1.00 81.88 139 GLU A C 1
ATOM 1123 O O . GLU A 1 139 ? 4.325 -19.189 -11.695 1.00 81.88 139 GLU A O 1
ATOM 1128 N N . MET A 1 140 ? 4.323 -19.688 -13.888 1.00 81.00 140 MET A N 1
ATOM 1129 C CA . MET A 1 140 ? 4.600 -18.335 -14.344 1.00 81.00 140 MET A CA 1
ATOM 1130 C C . MET A 1 140 ? 3.267 -17.636 -14.613 1.00 81.00 140 MET A C 1
ATOM 1132 O O . MET A 1 140 ? 2.473 -18.143 -15.413 1.00 81.00 140 MET A O 1
ATOM 1136 N N . PRO A 1 141 ? 2.998 -16.483 -13.986 1.00 82.50 141 PRO A N 1
ATOM 1137 C CA . PRO A 1 141 ? 1.781 -15.745 -14.274 1.00 82.50 141 PRO A CA 1
ATOM 1138 C C . PRO A 1 141 ? 1.754 -15.307 -15.740 1.00 82.50 141 PRO A C 1
ATOM 1140 O O . PRO A 1 141 ? 2.752 -14.836 -16.279 1.00 82.50 141 PRO A O 1
ATOM 1143 N N . LYS A 1 142 ? 0.589 -15.423 -16.380 1.00 81.69 142 LYS A N 1
ATOM 1144 C CA . LYS A 1 142 ? 0.411 -15.234 -17.832 1.00 81.69 142 LYS A CA 1
ATOM 1145 C C . LYS A 1 142 ? 0.996 -13.930 -18.394 1.00 81.69 142 LYS A C 1
ATOM 1147 O O . LYS A 1 142 ? 1.414 -13.903 -19.547 1.00 81.69 142 LYS A O 1
ATOM 1152 N N . TYR A 1 143 ? 0.967 -12.854 -17.613 1.00 83.88 143 TYR A N 1
ATOM 1153 C CA . TYR A 1 143 ? 1.337 -11.506 -18.052 1.00 83.88 143 TYR A CA 1
ATOM 1154 C C . TYR A 1 143 ? 2.677 -11.023 -17.494 1.00 83.88 143 TYR A C 1
ATOM 1156 O O . TYR A 1 143 ? 3.083 -9.902 -17.800 1.00 83.88 143 TYR A O 1
ATOM 1164 N N . PHE A 1 144 ? 3.365 -11.849 -16.703 1.00 88.62 144 PHE A N 1
ATOM 1165 C CA . PHE A 1 144 ? 4.637 -11.481 -16.098 1.00 88.62 144 PHE A CA 1
ATOM 1166 C C . PHE A 1 144 ? 5.798 -12.269 -16.723 1.00 88.62 144 PHE A C 1
ATOM 1168 O O . PHE A 1 144 ? 5.635 -13.435 -17.083 1.00 88.62 144 PHE A O 1
ATOM 1175 N N . PRO A 1 145 ? 6.975 -11.637 -16.867 1.00 84.69 145 PRO A N 1
ATOM 1176 C CA . PRO A 1 145 ? 8.137 -12.227 -17.523 1.00 84.69 145 PRO A CA 1
ATOM 1177 C C . PRO A 1 145 ? 8.827 -13.324 -16.699 1.00 84.69 145 PRO A C 1
ATOM 1179 O O . PRO A 1 145 ? 9.682 -14.027 -17.229 1.00 84.69 145 PRO A O 1
ATOM 1182 N N . GLU A 1 146 ? 8.498 -13.468 -15.413 1.00 87.12 146 GLU A N 1
ATOM 1183 C CA . GLU A 1 146 ? 9.170 -14.401 -14.512 1.00 87.12 146 GLU A CA 1
ATOM 1184 C C . GLU A 1 146 ? 8.231 -14.950 -13.431 1.00 87.12 146 GLU A C 1
ATOM 1186 O O . GLU A 1 146 ? 7.132 -14.448 -13.192 1.00 87.12 146 GLU A O 1
ATOM 1191 N N . LYS A 1 147 ? 8.673 -16.010 -12.750 1.00 85.56 147 LYS A N 1
ATOM 1192 C CA . LYS A 1 147 ? 8.031 -16.461 -11.510 1.00 85.56 147 LYS A CA 1
ATOM 1193 C C . LYS A 1 147 ? 8.293 -15.446 -10.399 1.00 85.56 147 LYS A C 1
ATOM 1195 O O . LYS A 1 147 ? 9.347 -14.820 -10.388 1.00 85.56 147 LYS A O 1
ATOM 1200 N N . ARG A 1 148 ? 7.391 -15.358 -9.417 1.00 86.56 148 ARG A N 1
ATOM 1201 C CA . ARG A 1 148 ? 7.569 -14.491 -8.234 1.00 86.56 148 ARG A CA 1
ATOM 1202 C C . ARG A 1 148 ? 7.923 -13.046 -8.609 1.00 86.56 148 ARG A C 1
ATOM 1204 O O . ARG A 1 148 ? 8.835 -12.458 -8.036 1.00 86.56 148 ARG A O 1
ATOM 1211 N N . SER A 1 149 ? 7.185 -12.471 -9.559 1.00 91.94 149 SER A N 1
ATOM 1212 C CA . SER A 1 149 ? 7.298 -11.066 -9.974 1.00 91.94 149 SER A CA 1
ATOM 1213 C C . SER A 1 149 ? 6.809 -10.096 -8.892 1.00 91.94 149 SER A C 1
ATOM 1215 O O . SER A 1 149 ? 5.942 -9.263 -9.135 1.00 91.94 149 SER A O 1
ATOM 1217 N N . TYR A 1 150 ? 7.354 -10.200 -7.677 1.00 95.06 150 TYR A N 1
ATOM 1218 C CA . TYR A 1 150 ? 6.973 -9.399 -6.513 1.00 95.06 150 TYR A CA 1
ATOM 1219 C C . TYR A 1 150 ? 7.314 -7.916 -6.684 1.00 95.06 150 TYR A C 1
ATOM 1221 O O . TYR A 1 150 ? 6.817 -7.069 -5.943 1.00 95.06 150 TYR A O 1
ATOM 1229 N N . TRP A 1 151 ? 8.097 -7.567 -7.707 1.00 96.62 151 TRP A N 1
ATOM 1230 C CA . TRP A 1 151 ? 8.257 -6.189 -8.155 1.00 96.62 151 TRP A CA 1
ATOM 1231 C C . TRP A 1 151 ? 6.934 -5.560 -8.595 1.00 96.62 151 TRP A C 1
ATOM 1233 O O . TRP A 1 151 ? 6.762 -4.364 -8.386 1.00 96.62 151 TRP A O 1
ATOM 1243 N N . TYR A 1 152 ? 5.960 -6.346 -9.074 1.00 97.50 152 TYR A N 1
ATOM 1244 C CA . TYR A 1 152 ? 4.616 -5.868 -9.412 1.00 97.50 152 TYR A CA 1
ATOM 1245 C C . TYR A 1 152 ? 3.912 -5.197 -8.221 1.00 97.50 152 TYR A C 1
ATOM 1247 O O . TYR A 1 152 ? 3.263 -4.164 -8.399 1.00 97.50 152 TYR A O 1
ATOM 1255 N N . GLN A 1 153 ? 4.090 -5.754 -7.017 1.00 97.81 153 GLN A N 1
ATOM 1256 C CA . GLN A 1 153 ? 3.558 -5.260 -5.741 1.00 97.81 153 GLN A CA 1
ATOM 1257 C C . GLN A 1 153 ? 4.567 -4.421 -4.932 1.00 97.81 153 GLN A C 1
ATOM 1259 O O . GLN A 1 153 ? 4.342 -4.175 -3.743 1.00 97.81 153 GLN A O 1
ATOM 1264 N N . GLN A 1 154 ? 5.709 -4.047 -5.529 1.00 98.25 154 GLN A N 1
ATOM 1265 C CA . GLN A 1 154 ? 6.826 -3.377 -4.842 1.00 98.25 154 GLN A CA 1
ATOM 1266 C C . GLN A 1 154 ? 7.285 -4.147 -3.588 1.00 98.25 154 GLN A C 1
ATOM 1268 O O . GLN A 1 154 ? 7.639 -3.557 -2.572 1.00 98.25 154 GLN A O 1
ATOM 1273 N N . ALA A 1 155 ? 7.264 -5.479 -3.668 1.00 98.19 155 ALA A N 1
ATOM 1274 C CA . ALA A 1 155 ? 7.591 -6.410 -2.591 1.00 98.19 155 ALA A CA 1
ATOM 1275 C C . ALA A 1 155 ? 8.780 -7.324 -2.941 1.00 98.19 155 ALA A C 1
ATOM 1277 O O . ALA A 1 155 ? 9.046 -8.291 -2.252 1.00 98.19 155 ALA A O 1
ATOM 1278 N N . HIS A 1 156 ? 9.523 -7.050 -4.012 1.00 96.88 156 HIS A N 1
ATOM 1279 C CA . HIS A 1 156 ? 10.727 -7.823 -4.342 1.00 96.88 156 HIS A CA 1
ATOM 1280 C C . HIS A 1 156 ? 11.880 -7.585 -3.351 1.00 96.88 156 HIS A C 1
ATOM 1282 O O . HIS A 1 156 ? 12.767 -8.429 -3.241 1.00 96.88 156 HIS A O 1
ATOM 1288 N N . LYS A 1 157 ? 11.874 -6.433 -2.665 1.00 97.69 157 LYS A N 1
ATOM 1289 C CA . LYS A 1 157 ? 12.833 -6.009 -1.635 1.00 97.69 157 LYS A CA 1
ATOM 1290 C C . LYS A 1 157 ? 12.174 -5.004 -0.683 1.00 97.69 157 LYS A C 1
ATOM 1292 O O . LYS A 1 157 ? 11.223 -4.336 -1.115 1.00 97.69 157 LYS A O 1
ATOM 1297 N N . PRO A 1 158 ? 12.711 -4.802 0.535 1.00 98.19 158 PRO A N 1
ATOM 1298 C CA . PRO A 1 158 ? 12.328 -3.676 1.379 1.00 98.19 158 PRO A CA 1
ATOM 1299 C C . PRO A 1 158 ? 12.487 -2.354 0.624 1.00 98.19 158 PRO A C 1
ATOM 1301 O O . PRO A 1 158 ? 13.448 -2.175 -0.126 1.00 98.19 158 PRO A O 1
ATOM 1304 N N . ILE A 1 159 ? 11.575 -1.401 0.833 1.00 97.81 159 ILE A N 1
ATOM 1305 C CA . ILE A 1 159 ? 11.553 -0.142 0.063 1.00 97.81 159 ILE A CA 1
ATOM 1306 C C . ILE A 1 159 ? 12.890 0.612 0.095 1.00 97.81 159 ILE A C 1
ATOM 1308 O O . ILE A 1 159 ? 13.312 1.191 -0.906 1.00 97.81 159 ILE A O 1
ATOM 1312 N N . VAL A 1 160 ? 13.594 0.566 1.229 1.00 98.06 160 VAL A N 1
ATOM 1313 C CA . VAL A 1 160 ? 14.883 1.248 1.405 1.00 98.06 160 VAL A CA 1
ATOM 1314 C C . VAL A 1 160 ? 15.988 0.697 0.500 1.00 98.06 160 VAL A C 1
ATOM 1316 O O . VAL A 1 160 ? 16.935 1.428 0.208 1.00 98.06 160 VAL A O 1
ATOM 1319 N N . GLU A 1 161 ? 15.828 -0.529 -0.001 1.00 98.38 161 GLU A N 1
ATOM 1320 C CA . GLU A 1 161 ? 16.750 -1.242 -0.895 1.00 98.38 161 GLU A CA 1
ATOM 1321 C C . GLU A 1 161 ? 16.307 -1.226 -2.371 1.00 98.38 161 GLU A C 1
ATOM 1323 O O . GLU A 1 161 ? 17.000 -1.767 -3.234 1.00 98.38 161 GLU A O 1
ATOM 1328 N N . GLN A 1 162 ? 15.147 -0.639 -2.692 1.00 98.31 162 GLN A N 1
ATOM 1329 C CA . GLN A 1 162 ? 14.673 -0.535 -4.075 1.00 98.31 162 GLN A CA 1
ATOM 1330 C C . GLN A 1 162 ? 15.391 0.612 -4.795 1.00 98.31 162 GLN A C 1
ATOM 1332 O O . GLN A 1 162 ? 15.353 1.759 -4.344 1.00 98.31 162 GLN A O 1
ATOM 1337 N N . GLU A 1 163 ? 16.054 0.311 -5.912 1.00 98.19 163 GLU A N 1
ATOM 1338 C CA . GLU A 1 163 ? 16.884 1.277 -6.651 1.00 98.19 163 GLU A CA 1
ATOM 1339 C C . GLU A 1 163 ? 16.104 2.044 -7.726 1.00 98.19 163 GLU A C 1
ATOM 1341 O O . GLU A 1 163 ? 16.351 3.230 -7.945 1.00 98.19 163 GLU A O 1
ATOM 1346 N N . THR A 1 164 ? 15.145 1.386 -8.384 1.00 98.31 164 THR A N 1
ATOM 1347 C CA . THR A 1 164 ? 14.292 1.993 -9.415 1.00 98.31 164 THR A CA 1
ATOM 1348 C C . THR A 1 164 ? 12.824 1.728 -9.123 1.00 98.31 164 THR A C 1
ATOM 1350 O O . THR A 1 164 ? 12.493 0.761 -8.435 1.00 98.31 164 THR A O 1
ATOM 1353 N N . ILE A 1 165 ? 11.937 2.600 -9.611 1.00 98.38 165 ILE A N 1
ATOM 1354 C CA . ILE A 1 165 ? 10.500 2.374 -9.464 1.00 98.38 165 ILE A CA 1
ATOM 1355 C C . ILE A 1 165 ? 10.052 1.330 -10.490 1.00 98.38 165 ILE A C 1
ATOM 1357 O O . ILE A 1 165 ? 10.336 1.442 -11.688 1.00 98.38 165 ILE A O 1
ATOM 1361 N N . GLU A 1 166 ? 9.377 0.291 -10.015 1.00 97.25 166 GLU A N 1
ATOM 1362 C CA . GLU A 1 166 ? 9.019 -0.892 -10.796 1.00 97.25 166 GLU A CA 1
ATOM 1363 C C . GLU A 1 166 ? 7.583 -1.322 -10.496 1.00 97.25 166 GLU A C 1
ATOM 1365 O O . GLU A 1 166 ? 6.977 -0.891 -9.512 1.00 97.25 166 GLU A O 1
ATOM 1370 N N . GLY A 1 167 ? 7.030 -2.189 -11.341 1.00 96.94 167 GLY A N 1
ATOM 1371 C CA . GLY A 1 167 ? 5.715 -2.774 -11.101 1.00 96.94 167 GLY A CA 1
ATOM 1372 C C . GLY A 1 167 ? 4.551 -1.870 -11.435 1.00 96.94 167 GLY A C 1
ATOM 1373 O O . GLY A 1 167 ? 4.673 -0.933 -12.225 1.00 96.94 167 GLY A O 1
ATOM 1374 N N . HIS A 1 168 ? 3.401 -2.211 -10.861 1.00 98.50 168 HIS A N 1
ATOM 1375 C CA . HIS A 1 168 ? 2.147 -1.513 -11.099 1.00 98.50 168 HIS A CA 1
ATOM 1376 C C . HIS A 1 168 ? 2.224 -0.054 -10.649 1.00 98.50 168 HIS A C 1
ATOM 1378 O O . HIS A 1 168 ? 2.580 0.224 -9.499 1.00 98.50 168 HIS A O 1
ATOM 1384 N N . ALA A 1 169 ? 1.830 0.873 -11.522 1.00 98.75 169 ALA A N 1
ATOM 1385 C CA . ALA A 1 169 ? 2.028 2.299 -11.290 1.00 98.75 169 ALA A CA 1
ATOM 1386 C C . ALA A 1 169 ? 1.250 2.806 -10.062 1.00 98.75 169 ALA A C 1
ATOM 1388 O O . ALA A 1 169 ? 1.828 3.457 -9.193 1.00 98.75 169 ALA A O 1
ATOM 1389 N N . VAL A 1 170 ? -0.032 2.445 -9.925 1.00 98.88 170 VAL A N 1
ATOM 1390 C CA . VAL A 1 170 ? -0.861 2.881 -8.781 1.00 98.88 170 VAL A CA 1
ATOM 1391 C C . VAL A 1 170 ? -0.353 2.312 -7.456 1.00 98.88 170 VAL A C 1
ATOM 1393 O O . VAL A 1 170 ? -0.313 3.025 -6.457 1.00 98.88 170 VAL A O 1
ATOM 1396 N N . ARG A 1 171 ? 0.100 1.048 -7.449 1.00 98.88 171 ARG A N 1
ATOM 1397 C CA . ARG A 1 171 ? 0.576 0.382 -6.225 1.00 98.88 171 ARG A CA 1
ATOM 1398 C C . ARG A 1 171 ? 1.806 1.104 -5.695 1.00 98.88 171 ARG A C 1
ATOM 1400 O O . ARG A 1 171 ? 1.852 1.480 -4.526 1.00 98.88 171 ARG A O 1
ATOM 1407 N N . ALA A 1 172 ? 2.746 1.378 -6.596 1.00 98.75 172 ALA A N 1
ATOM 1408 C CA . ALA A 1 172 ? 3.934 2.153 -6.306 1.00 98.75 172 ALA A CA 1
ATOM 1409 C C . ALA A 1 172 ? 3.590 3.543 -5.751 1.00 98.75 172 ALA A C 1
ATOM 1411 O O . ALA A 1 172 ? 4.135 3.936 -4.723 1.00 98.75 172 ALA A O 1
ATOM 1412 N N . MET A 1 173 ? 2.665 4.277 -6.380 1.00 98.81 173 MET A N 1
ATOM 1413 C CA . MET A 1 173 ? 2.305 5.623 -5.920 1.00 98.81 173 MET A CA 1
ATOM 1414 C C . MET A 1 173 ? 1.649 5.625 -4.541 1.00 98.81 173 MET A C 1
ATOM 1416 O O . MET A 1 173 ? 1.992 6.464 -3.708 1.00 98.81 173 MET A O 1
ATOM 1420 N N . TYR A 1 174 ? 0.751 4.681 -4.263 1.00 98.88 174 TYR A N 1
ATOM 1421 C CA . TYR A 1 174 ? 0.102 4.582 -2.955 1.00 98.88 174 TYR A CA 1
ATOM 1422 C C . TYR A 1 174 ? 1.101 4.194 -1.861 1.00 98.88 174 TYR A C 1
ATOM 1424 O O . TYR A 1 174 ? 1.101 4.804 -0.792 1.00 98.88 174 TYR A O 1
ATOM 1432 N N . LEU A 1 175 ? 2.025 3.269 -2.149 1.00 98.88 175 LEU A N 1
ATOM 1433 C CA . LEU A 1 175 ? 3.101 2.917 -1.222 1.00 98.88 175 LEU A CA 1
ATOM 1434 C C . LEU A 1 175 ? 4.012 4.110 -0.924 1.00 98.88 175 LEU A C 1
ATOM 1436 O O . LEU A 1 175 ? 4.267 4.407 0.241 1.00 98.88 175 LEU A O 1
ATOM 1440 N N . LEU A 1 176 ? 4.492 4.805 -1.959 1.00 98.75 176 LEU A N 1
ATOM 1441 C CA . LEU A 1 176 ? 5.352 5.976 -1.781 1.00 98.75 176 LEU A CA 1
ATOM 1442 C C . LEU A 1 176 ? 4.630 7.088 -1.015 1.00 98.75 176 LEU A C 1
ATOM 1444 O O . LEU A 1 176 ? 5.237 7.709 -0.148 1.00 98.75 176 LEU A O 1
ATOM 1448 N N . THR A 1 177 ? 3.336 7.297 -1.275 1.00 98.81 177 THR A N 1
ATOM 1449 C CA . THR A 1 177 ? 2.512 8.261 -0.528 1.00 98.81 177 THR A CA 1
ATOM 1450 C C . THR A 1 177 ? 2.475 7.899 0.956 1.00 98.81 177 THR A C 1
ATOM 1452 O O . THR A 1 177 ? 2.750 8.753 1.798 1.00 98.81 177 THR A O 1
ATOM 1455 N N . ALA A 1 178 ? 2.213 6.628 1.280 1.00 98.62 178 ALA A N 1
ATOM 1456 C CA . ALA A 1 178 ? 2.205 6.146 2.657 1.00 98.62 178 ALA A CA 1
ATOM 1457 C C . ALA A 1 178 ? 3.571 6.312 3.338 1.00 98.62 178 ALA A C 1
ATOM 1459 O O . ALA A 1 178 ? 3.648 6.731 4.489 1.00 98.62 178 ALA A O 1
ATOM 1460 N N . VAL A 1 179 ? 4.666 6.017 2.632 1.00 98.44 179 VAL A N 1
ATOM 1461 C CA . VAL A 1 179 ? 6.021 6.148 3.185 1.00 98.44 179 VAL A CA 1
ATOM 1462 C C . VAL A 1 179 ? 6.379 7.617 3.415 1.00 98.44 179 VAL A C 1
ATOM 1464 O O . VAL A 1 179 ? 6.965 7.928 4.450 1.00 98.44 179 VAL A O 1
ATOM 1467 N N . SER A 1 180 ? 5.993 8.527 2.517 1.00 98.19 180 SER A N 1
ATOM 1468 C CA . SER A 1 180 ? 6.146 9.972 2.729 1.00 98.19 180 SER A CA 1
ATOM 1469 C C . SER A 1 180 ? 5.367 10.460 3.950 1.00 98.19 180 SER A C 1
ATOM 1471 O O . SER A 1 180 ? 5.921 11.185 4.776 1.00 98.19 180 SER A O 1
ATOM 1473 N N . ASP A 1 181 ? 4.111 10.027 4.107 1.00 97.38 181 ASP A N 1
ATOM 1474 C CA . ASP A 1 181 ? 3.311 10.339 5.296 1.00 97.38 181 ASP A CA 1
ATOM 1475 C C . ASP A 1 181 ? 3.974 9.787 6.573 1.00 97.38 181 ASP A C 1
ATOM 1477 O O . ASP A 1 181 ? 4.093 10.502 7.571 1.00 97.38 181 ASP A O 1
ATOM 1481 N N . LEU A 1 182 ? 4.493 8.555 6.534 1.00 97.44 182 LEU A N 1
ATOM 1482 C CA . LEU A 1 182 ? 5.190 7.947 7.667 1.00 97.44 182 LEU A CA 1
ATOM 1483 C C . LEU A 1 182 ? 6.450 8.738 8.040 1.00 97.44 182 LEU A C 1
ATOM 1485 O O . LEU A 1 182 ? 6.672 8.994 9.217 1.00 97.44 182 LEU A O 1
ATOM 1489 N N . VAL A 1 183 ? 7.255 9.169 7.063 1.00 96.62 183 VAL A N 1
ATOM 1490 C CA . VAL A 1 183 ? 8.472 9.970 7.298 1.00 96.62 183 VAL A CA 1
ATOM 1491 C C . VAL A 1 183 ? 8.168 11.280 8.029 1.00 96.62 183 VAL A C 1
ATOM 1493 O O . VAL A 1 183 ? 8.993 11.733 8.821 1.00 96.62 183 VAL A O 1
ATOM 1496 N N . ARG A 1 184 ? 7.006 11.891 7.773 1.00 93.94 184 ARG A N 1
ATOM 1497 C CA . ARG A 1 184 ? 6.572 13.136 8.426 1.00 93.94 184 ARG A CA 1
ATOM 1498 C C . ARG A 1 184 ? 6.093 12.909 9.861 1.00 93.94 184 ARG A C 1
ATOM 1500 O O . ARG A 1 184 ? 6.287 13.770 10.716 1.00 93.94 184 ARG A O 1
ATOM 1507 N N . ILE A 1 185 ? 5.417 11.789 10.103 1.00 93.44 185 ILE A N 1
ATOM 1508 C CA . ILE A 1 185 ? 4.671 11.537 11.343 1.00 93.44 185 ILE A CA 1
ATOM 1509 C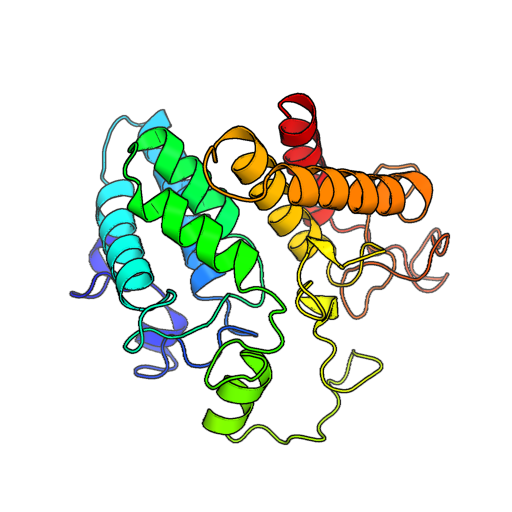 C . ILE A 1 185 ? 5.496 10.744 12.365 1.00 93.44 185 ILE A C 1
ATOM 1511 O O . ILE A 1 185 ? 5.358 10.952 13.572 1.00 93.44 185 ILE A O 1
ATOM 1515 N N . ASP A 1 186 ? 6.319 9.807 11.903 1.00 90.00 186 ASP A N 1
ATOM 1516 C CA . ASP A 1 186 ? 7.014 8.851 12.754 1.00 90.00 186 ASP A CA 1
ATOM 1517 C C . ASP A 1 186 ? 8.315 9.422 13.332 1.00 90.00 186 ASP A C 1
ATOM 1519 O O . ASP A 1 186 ? 9.194 9.890 12.613 1.00 90.00 186 ASP A O 1
ATOM 1523 N N . THR A 1 187 ? 8.460 9.344 14.653 1.00 84.00 187 THR A N 1
ATOM 1524 C CA . THR A 1 187 ? 9.632 9.845 15.384 1.00 84.00 187 THR A CA 1
ATOM 1525 C C . THR A 1 187 ? 10.578 8.742 15.855 1.00 84.00 187 THR A C 1
ATOM 1527 O O . THR A 1 187 ? 11.650 9.048 16.372 1.00 84.00 187 THR A O 1
ATOM 1530 N N . ILE A 1 188 ? 10.195 7.471 15.701 1.00 83.00 188 ILE A N 1
ATOM 1531 C CA . ILE A 1 188 ? 10.933 6.316 16.244 1.00 83.00 188 ILE A CA 1
ATOM 1532 C C . ILE A 1 188 ? 11.519 5.463 15.118 1.00 83.00 188 ILE A C 1
ATOM 1534 O O . ILE A 1 188 ? 12.581 4.860 15.275 1.00 83.00 188 ILE A O 1
ATOM 1538 N N . GLY A 1 189 ? 10.827 5.393 13.983 1.00 80.69 189 GLY A N 1
ATOM 1539 C CA . GLY A 1 189 ? 11.269 4.619 12.837 1.00 80.69 189 GLY A CA 1
ATOM 1540 C C . GLY A 1 189 ? 12.465 5.224 12.107 1.00 80.69 189 GLY A C 1
ATOM 1541 O O . GLY A 1 189 ? 12.887 6.361 12.306 1.00 80.69 189 GLY A O 1
ATOM 1542 N N . ASP A 1 190 ? 12.988 4.438 11.176 1.00 86.31 190 ASP A N 1
ATOM 1543 C CA . ASP A 1 190 ? 14.089 4.812 10.293 1.00 86.31 190 ASP A CA 1
ATOM 1544 C C . ASP A 1 190 ? 13.634 5.737 9.148 1.00 86.31 190 ASP A C 1
ATOM 1546 O O . ASP A 1 190 ? 13.640 5.391 7.962 1.00 86.31 190 ASP A O 1
ATOM 1550 N N . THR A 1 191 ? 13.175 6.930 9.516 1.00 92.38 191 THR A N 1
ATOM 1551 C CA . THR A 1 191 ? 12.626 7.918 8.580 1.00 92.38 191 THR A CA 1
ATOM 1552 C C . THR A 1 191 ? 13.684 8.475 7.631 1.00 92.38 191 THR A C 1
ATOM 1554 O O . THR A 1 191 ? 13.375 8.780 6.481 1.00 92.38 191 THR A O 1
ATOM 1557 N N . GLY A 1 192 ? 14.951 8.534 8.053 1.00 95.56 192 GLY A N 1
ATOM 1558 C CA . GLY A 1 192 ? 16.061 9.017 7.230 1.00 95.56 192 GLY A CA 1
ATOM 1559 C C . GLY A 1 192 ? 16.323 8.154 5.991 1.00 95.56 192 GLY A C 1
ATOM 1560 O O . GLY A 1 192 ? 16.424 8.688 4.884 1.00 95.56 192 GLY A O 1
ATOM 1561 N N . ARG A 1 193 ? 16.409 6.820 6.137 1.00 97.19 193 ARG A N 1
ATOM 1562 C CA . ARG A 1 193 ? 16.580 5.925 4.975 1.00 97.19 193 ARG A CA 1
ATOM 1563 C C . ARG A 1 193 ? 15.317 5.868 4.118 1.00 97.19 193 ARG A C 1
ATOM 1565 O O . ARG A 1 193 ? 15.432 5.878 2.894 1.00 97.19 193 ARG A O 1
ATOM 1572 N N . LYS A 1 194 ? 14.131 5.888 4.735 1.00 97.50 194 LYS A N 1
ATOM 1573 C CA . LYS A 1 194 ? 12.846 5.929 4.017 1.00 97.50 194 LYS A CA 1
ATOM 1574 C C . LYS A 1 194 ? 12.693 7.190 3.164 1.00 97.50 194 LYS A C 1
ATOM 1576 O O . LYS A 1 194 ? 12.344 7.073 1.995 1.00 97.50 194 LYS A O 1
ATOM 1581 N N . ARG A 1 195 ? 13.048 8.369 3.690 1.00 97.38 195 ARG A N 1
ATOM 1582 C CA . ARG A 1 195 ? 13.060 9.632 2.931 1.00 97.38 195 ARG A CA 1
ATOM 1583 C C . ARG A 1 195 ? 13.938 9.524 1.686 1.00 97.38 195 ARG A C 1
ATOM 1585 O O . ARG A 1 195 ? 13.463 9.762 0.582 1.00 97.38 195 ARG A O 1
ATOM 1592 N N . LYS A 1 196 ? 15.189 9.079 1.853 1.00 98.06 196 LYS A N 1
ATOM 1593 C CA . LYS A 1 196 ? 16.124 8.888 0.730 1.00 98.06 196 LYS A CA 1
ATOM 1594 C C . LYS A 1 196 ? 15.602 7.887 -0.301 1.00 98.06 196 LYS A C 1
ATOM 1596 O O . LYS A 1 196 ? 15.838 8.061 -1.492 1.00 98.06 196 LYS A O 1
ATOM 1601 N N . ALA A 1 197 ? 14.919 6.833 0.145 1.00 98.38 197 ALA A N 1
ATOM 1602 C CA . ALA A 1 197 ? 14.314 5.850 -0.745 1.00 98.38 197 ALA A CA 1
ATOM 1603 C C . ALA A 1 197 ? 13.182 6.464 -1.573 1.00 98.38 197 ALA A C 1
ATOM 1605 O O . ALA A 1 197 ? 13.178 6.328 -2.793 1.00 98.38 197 ALA A O 1
ATOM 1606 N N . VAL A 1 198 ? 12.275 7.204 -0.933 1.00 98.38 198 VAL A N 1
ATOM 1607 C CA . VAL A 1 198 ? 11.202 7.919 -1.629 1.00 98.38 198 VAL A CA 1
ATOM 1608 C C . VAL A 1 198 ? 11.772 8.923 -2.632 1.00 98.38 198 VAL A C 1
ATOM 1610 O O . VAL A 1 198 ? 11.357 8.910 -3.786 1.00 98.38 198 VAL A O 1
ATOM 1613 N N . GLU A 1 199 ? 12.749 9.746 -2.241 1.00 98.38 199 GLU A N 1
ATOM 1614 C CA . GLU A 1 199 ? 13.406 10.708 -3.138 1.00 98.38 199 GLU A CA 1
ATOM 1615 C C . GLU A 1 199 ? 14.057 10.011 -4.340 1.00 98.38 199 GLU A C 1
ATOM 1617 O O . GLU A 1 199 ? 13.896 10.447 -5.479 1.00 98.38 199 GLU A O 1
ATOM 1622 N N . ARG A 1 200 ? 14.766 8.898 -4.111 1.00 98.62 200 ARG A N 1
ATOM 1623 C CA . ARG A 1 200 ? 15.393 8.101 -5.175 1.00 98.62 200 ARG A CA 1
ATOM 1624 C C . ARG A 1 200 ? 14.356 7.563 -6.160 1.00 98.62 200 ARG A C 1
ATOM 1626 O O . ARG A 1 200 ? 14.527 7.723 -7.368 1.00 98.62 200 ARG A O 1
ATOM 1633 N N . LEU A 1 201 ? 13.286 6.953 -5.655 1.00 98.75 201 LEU A N 1
ATOM 1634 C CA . LEU A 1 201 ? 12.239 6.346 -6.476 1.00 98.75 201 LEU A CA 1
ATOM 1635 C C . LEU A 1 201 ? 11.405 7.404 -7.215 1.00 98.75 201 LEU A C 1
ATOM 1637 O O . LEU A 1 201 ? 11.118 7.234 -8.400 1.00 98.75 201 LEU A O 1
ATOM 1641 N N . TRP A 1 202 ? 11.103 8.530 -6.563 1.00 98.69 202 TRP A N 1
ATOM 1642 C CA . TRP A 1 202 ? 10.495 9.707 -7.187 1.00 98.69 202 TRP A CA 1
ATOM 1643 C C . TRP A 1 202 ? 11.363 10.255 -8.323 1.00 98.69 202 TRP A C 1
ATOM 1645 O O . TRP A 1 202 ? 10.874 10.456 -9.433 1.00 98.69 202 TRP A O 1
ATOM 1655 N N . ASN A 1 203 ? 12.663 10.443 -8.085 1.00 98.69 203 ASN A N 1
ATOM 1656 C CA . ASN A 1 203 ? 13.582 10.948 -9.102 1.00 98.69 203 ASN A CA 1
ATOM 1657 C C . ASN A 1 203 ? 13.707 9.979 -10.282 1.00 98.69 203 ASN A C 1
ATOM 1659 O O . ASN A 1 203 ? 13.675 10.422 -11.428 1.00 98.69 203 ASN A O 1
ATOM 1663 N N . ASN A 1 204 ? 13.785 8.665 -10.036 1.00 98.81 204 ASN A N 1
ATOM 1664 C CA . ASN A 1 204 ? 13.767 7.672 -11.113 1.00 98.81 204 ASN A CA 1
ATOM 1665 C C . ASN A 1 204 ? 12.475 7.764 -11.944 1.00 98.81 204 ASN A C 1
ATOM 1667 O O . ASN A 1 204 ? 12.546 7.778 -13.173 1.00 98.81 204 ASN A O 1
ATOM 1671 N N . MET A 1 205 ? 11.317 7.900 -11.292 1.00 98.62 205 MET A N 1
ATOM 1672 C CA . MET A 1 205 ? 10.033 8.080 -11.968 1.00 98.62 205 MET A CA 1
ATOM 1673 C C . MET A 1 205 ? 10.019 9.340 -12.840 1.00 98.62 205 MET A C 1
ATOM 1675 O O . MET A 1 205 ? 9.839 9.243 -14.051 1.00 98.62 205 MET A O 1
ATOM 1679 N N . VAL A 1 206 ? 10.222 10.514 -12.238 1.00 98.56 206 VAL A N 1
ATOM 1680 C CA . VAL A 1 206 ? 10.060 11.814 -12.907 1.00 98.56 206 VAL A CA 1
ATOM 1681 C C . VAL A 1 206 ? 11.100 12.018 -14.005 1.00 98.56 206 VAL A C 1
ATOM 1683 O O . VAL A 1 206 ? 10.776 12.537 -15.067 1.00 98.56 206 VAL A O 1
ATOM 1686 N N . GLN A 1 207 ? 12.349 11.603 -13.779 1.00 98.56 207 GLN A N 1
ATOM 1687 C CA . GLN A 1 207 ? 13.431 11.865 -14.731 1.00 98.56 207 GLN A CA 1
ATOM 1688 C C . GLN A 1 207 ? 13.495 10.853 -15.876 1.00 98.56 207 GLN A C 1
ATOM 1690 O O . GLN A 1 207 ? 14.126 11.142 -16.893 1.00 98.56 207 GLN A O 1
ATOM 1695 N N . LYS A 1 208 ? 12.924 9.651 -15.706 1.00 98.69 208 LYS A N 1
ATOM 1696 C CA . LYS A 1 208 ? 13.163 8.544 -16.647 1.00 98.69 208 LYS A CA 1
ATOM 1697 C C . LYS A 1 208 ? 11.927 7.766 -17.076 1.00 98.69 208 LYS A C 1
ATOM 1699 O O . LYS A 1 208 ? 11.994 7.095 -18.102 1.00 98.69 208 LYS A O 1
ATOM 1704 N N . LYS A 1 209 ? 10.834 7.794 -16.309 1.00 98.50 209 LYS A N 1
ATOM 1705 C CA . LYS A 1 209 ? 9.664 6.919 -16.518 1.00 98.50 209 LYS A CA 1
ATOM 1706 C C . LYS A 1 209 ? 8.319 7.659 -16.470 1.00 98.50 209 LYS A C 1
ATOM 1708 O O . LYS A 1 209 ? 7.280 7.023 -16.291 1.00 98.50 209 LYS A O 1
ATOM 1713 N N . MET A 1 210 ? 8.334 8.980 -16.639 1.00 98.56 210 MET A N 1
ATOM 1714 C CA . MET A 1 210 ? 7.152 9.838 -16.688 1.00 98.56 210 MET A CA 1
ATOM 1715 C C . MET A 1 210 ? 7.008 10.451 -18.083 1.00 98.56 210 MET A C 1
ATOM 1717 O O . MET A 1 210 ? 7.966 10.983 -18.640 1.00 98.56 210 MET A O 1
ATOM 1721 N N . TYR A 1 211 ? 5.804 10.369 -18.644 1.00 97.75 211 TYR A N 1
ATOM 1722 C CA . TYR A 1 211 ? 5.453 11.010 -19.908 1.00 97.75 211 TYR A CA 1
ATOM 1723 C C . TYR A 1 211 ? 5.430 12.532 -19.765 1.00 97.75 211 TYR A C 1
ATOM 1725 O O . TYR A 1 211 ? 5.229 13.067 -18.676 1.00 97.75 211 TYR A O 1
ATOM 1733 N N . LEU A 1 212 ? 5.533 13.245 -20.890 1.00 95.75 212 LEU A N 1
ATOM 1734 C CA . LEU A 1 212 ? 5.445 14.711 -20.922 1.00 95.75 212 LEU A CA 1
ATOM 1735 C C . LEU A 1 212 ? 4.154 15.249 -20.272 1.00 95.75 212 LEU A C 1
ATOM 1737 O O . LEU A 1 212 ? 4.140 16.343 -19.719 1.00 95.75 212 LEU A O 1
ATOM 1741 N N . THR A 1 213 ? 3.073 14.471 -20.320 1.00 95.94 213 THR A N 1
ATOM 1742 C CA . THR A 1 213 ? 1.766 14.794 -19.730 1.00 95.94 213 THR A CA 1
ATOM 1743 C C . THR A 1 213 ? 1.699 14.596 -18.211 1.00 95.94 213 THR A C 1
ATOM 1745 O O . THR A 1 213 ? 0.653 14.846 -17.620 1.00 95.94 213 THR A O 1
ATOM 1748 N N . GLY A 1 214 ? 2.767 14.106 -17.574 1.00 97.00 214 GLY A N 1
ATOM 1749 C CA . GLY A 1 214 ? 2.757 13.646 -16.181 1.00 97.00 214 GLY A CA 1
ATOM 1750 C C . GLY A 1 214 ? 2.237 12.214 -16.005 1.00 97.00 214 GLY A C 1
ATOM 1751 O O . GLY A 1 214 ? 2.244 11.692 -14.891 1.00 97.00 214 GLY A O 1
ATOM 1752 N N . GLY A 1 215 ? 1.806 11.560 -17.090 1.00 97.69 215 GLY A N 1
ATOM 1753 C CA . GLY A 1 215 ? 1.389 10.161 -17.074 1.00 97.69 215 GLY A CA 1
ATOM 1754 C C . GLY A 1 215 ? 2.527 9.222 -16.672 1.00 97.69 215 GLY A C 1
ATOM 1755 O O . GLY A 1 215 ? 3.692 9.468 -16.987 1.00 97.69 215 GLY A O 1
ATOM 1756 N N . ILE A 1 216 ? 2.191 8.115 -16.013 1.00 98.44 216 ILE A N 1
ATOM 1757 C CA . ILE A 1 216 ? 3.13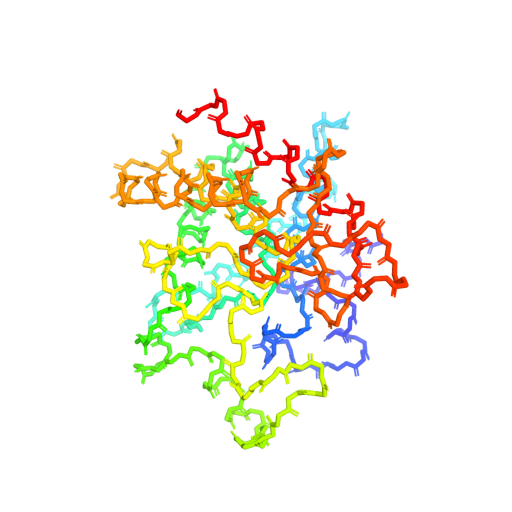1 7.046 -15.655 1.00 98.44 216 ILE A CA 1
ATOM 1758 C C . ILE A 1 216 ? 2.530 5.681 -15.994 1.00 98.44 216 ILE A C 1
ATOM 1760 O O . ILE A 1 216 ? 1.313 5.521 -16.059 1.00 98.44 216 ILE A O 1
ATOM 1764 N N . GLY A 1 217 ? 3.394 4.690 -16.203 1.00 97.69 217 GLY A N 1
ATOM 1765 C CA . GLY A 1 217 ? 2.990 3.352 -16.626 1.00 97.69 217 GLY A CA 1
ATOM 1766 C C . GLY A 1 217 ? 3.089 3.190 -18.141 1.00 97.69 217 GLY A C 1
ATOM 1767 O O . GLY A 1 217 ? 2.224 3.627 -18.899 1.00 97.69 217 GLY A O 1
ATOM 1768 N N . ALA A 1 218 ? 4.176 2.569 -18.592 1.00 96.94 218 ALA A N 1
ATOM 1769 C CA . ALA A 1 218 ? 4.424 2.326 -20.008 1.00 96.94 218 ALA A CA 1
ATOM 1770 C C . ALA A 1 218 ? 3.878 0.978 -20.475 1.00 96.94 218 ALA A C 1
ATOM 1772 O O . ALA A 1 218 ? 3.486 0.853 -21.630 1.00 96.94 218 ALA A O 1
ATOM 1773 N N . ILE A 1 219 ? 3.827 -0.017 -19.591 1.00 95.38 219 ILE A N 1
ATOM 1774 C CA . ILE A 1 219 ? 3.567 -1.400 -19.975 1.00 95.38 219 ILE A CA 1
ATOM 1775 C C . ILE A 1 219 ? 2.125 -1.775 -19.660 1.00 95.38 219 ILE A C 1
ATOM 1777 O O . ILE A 1 219 ? 1.712 -1.763 -18.503 1.00 95.38 219 ILE A O 1
ATOM 1781 N N . LYS A 1 220 ? 1.370 -2.152 -20.695 1.00 93.00 220 LYS A N 1
ATOM 1782 C CA . LYS A 1 220 ? -0.051 -2.517 -20.593 1.00 93.00 220 LYS A CA 1
ATOM 1783 C C . LYS A 1 220 ? -0.288 -3.791 -19.780 1.00 93.00 220 LYS A C 1
ATOM 1785 O O . LYS A 1 220 ? -1.293 -3.904 -19.097 1.00 93.00 220 LYS A O 1
ATOM 1790 N N . GLN A 1 221 ? 0.615 -4.763 -19.870 1.00 92.25 221 GLN A N 1
ATOM 1791 C CA . GLN A 1 221 ? 0.461 -6.099 -19.287 1.00 92.25 221 GLN A CA 1
ATOM 1792 C C . GLN A 1 221 ? 0.375 -6.072 -17.758 1.00 92.25 221 GLN A C 1
ATOM 1794 O O . GLN A 1 221 ? -0.237 -6.957 -17.167 1.00 92.25 221 GLN A O 1
ATOM 1799 N N . TRP A 1 222 ? 0.989 -5.071 -17.132 1.00 94.19 222 TRP A N 1
ATOM 1800 C CA . TRP A 1 222 ? 1.010 -4.898 -15.683 1.00 94.19 222 TRP A CA 1
ATOM 1801 C C . TRP A 1 222 ? 0.738 -3.460 -15.251 1.00 94.19 222 TRP A C 1
ATOM 1803 O O . TRP A 1 222 ? 1.018 -3.102 -14.107 1.00 94.19 222 TRP A O 1
ATOM 1813 N N . GLU A 1 223 ? 0.208 -2.651 -16.170 1.00 96.75 223 GLU A N 1
ATOM 1814 C CA . GLU A 1 223 ? -0.323 -1.314 -15.889 1.00 96.75 223 GLU A CA 1
ATOM 1815 C C . GLU A 1 223 ? 0.705 -0.445 -15.147 1.00 96.75 223 GLU A C 1
ATOM 1817 O O . GLU A 1 223 ? 0.451 0.174 -14.112 1.00 96.75 223 GLU A O 1
ATOM 1822 N N . GLY A 1 224 ? 1.950 -0.493 -15.622 1.00 97.00 224 GLY A N 1
ATOM 1823 C CA . GLY A 1 224 ? 3.072 -0.123 -14.777 1.00 97.00 224 GLY A CA 1
ATOM 1824 C C . GLY A 1 224 ? 4.360 0.204 -15.504 1.00 97.00 224 GLY A C 1
ATOM 1825 O O . GLY A 1 224 ? 4.403 0.412 -16.719 1.00 97.00 224 GLY A O 1
ATOM 1826 N N . PHE A 1 225 ? 5.421 0.333 -14.720 1.00 97.94 225 PHE A N 1
ATOM 1827 C CA . PHE A 1 225 ? 6.702 0.840 -15.189 1.00 97.94 225 PHE A CA 1
ATOM 1828 C C . PHE A 1 225 ? 7.406 -0.151 -16.118 1.00 97.94 225 PHE A C 1
ATOM 1830 O O . PHE A 1 225 ? 7.343 -1.364 -15.918 1.00 97.94 225 PHE A O 1
ATOM 1837 N N . GLY A 1 226 ? 8.082 0.388 -17.132 1.00 94.94 226 GLY A N 1
ATOM 1838 C CA . GLY A 1 226 ? 9.046 -0.338 -17.954 1.00 94.94 226 GLY A CA 1
ATOM 1839 C C . GLY A 1 226 ? 10.486 -0.053 -17.518 1.00 94.94 226 GLY A C 1
ATOM 1840 O O . GLY A 1 226 ? 10.744 0.450 -16.417 1.00 94.94 226 GLY A O 1
ATOM 1841 N N . VAL A 1 227 ? 11.426 -0.351 -18.414 1.00 96.06 227 VAL A N 1
ATOM 1842 C CA . VAL A 1 227 ? 12.830 0.061 -18.268 1.00 96.06 227 VAL A CA 1
ATOM 1843 C C . VAL A 1 227 ? 12.968 1.586 -18.376 1.00 96.06 227 VAL A C 1
ATOM 1845 O O . VAL A 1 227 ? 12.080 2.263 -18.896 1.00 96.06 227 VAL A O 1
ATOM 1848 N N . ASP A 1 228 ? 14.072 2.134 -17.865 1.00 98.25 228 ASP A N 1
ATOM 1849 C CA . ASP A 1 228 ? 14.368 3.571 -17.945 1.00 98.25 228 ASP A CA 1
ATOM 1850 C C . ASP A 1 228 ? 14.264 4.080 -19.399 1.00 98.25 228 ASP A C 1
ATOM 1852 O O . ASP A 1 228 ? 14.776 3.449 -20.324 1.00 98.25 228 ASP A O 1
ATOM 1856 N N . TYR A 1 229 ? 13.614 5.233 -19.587 1.00 97.62 229 TYR A N 1
ATOM 1857 C CA . TYR A 1 229 ? 13.411 5.920 -20.871 1.00 97.62 229 TYR A CA 1
ATOM 1858 C C . TYR A 1 229 ? 12.550 5.181 -21.909 1.00 97.62 229 TYR A C 1
ATOM 1860 O O . TYR A 1 229 ? 12.387 5.673 -23.026 1.00 97.62 229 TYR A O 1
ATOM 1868 N N . PHE A 1 230 ? 11.936 4.048 -21.556 1.00 96.62 230 PHE A N 1
ATOM 1869 C CA . PHE A 1 230 ? 10.925 3.409 -22.397 1.00 96.62 230 PHE A CA 1
ATOM 1870 C C . PHE A 1 230 ? 9.565 4.102 -22.223 1.00 96.62 230 PHE A C 1
ATOM 1872 O O . PHE A 1 230 ? 8.784 3.761 -21.333 1.00 96.62 230 PHE A O 1
ATOM 1879 N N . LEU A 1 231 ? 9.308 5.102 -23.068 1.00 97.00 231 LEU A N 1
ATOM 1880 C CA . LEU A 1 231 ? 8.107 5.947 -23.053 1.00 97.00 231 LEU A CA 1
ATOM 1881 C C . LEU A 1 231 ? 7.481 6.029 -24.460 1.00 97.00 231 LEU A C 1
ATOM 1883 O O . LEU A 1 231 ? 7.550 7.083 -25.092 1.00 97.00 231 LEU A O 1
ATOM 1887 N N . PRO A 1 232 ? 6.906 4.924 -24.972 1.00 96.06 232 PRO A N 1
ATOM 1888 C CA . PRO A 1 232 ? 6.223 4.909 -26.266 1.00 96.06 232 PRO A CA 1
ATOM 1889 C C . PRO A 1 232 ? 5.031 5.871 -26.281 1.00 96.06 232 PRO A C 1
ATOM 1891 O O . PRO A 1 232 ? 4.285 5.957 -25.310 1.00 96.06 232 PRO A O 1
ATOM 1894 N N . SER A 1 233 ? 4.816 6.563 -27.393 1.00 91.38 233 SER A N 1
ATOM 1895 C CA . SER A 1 233 ? 3.799 7.617 -27.522 1.00 91.38 233 SER A CA 1
ATOM 1896 C C . SER A 1 233 ? 2.370 7.068 -27.587 1.00 91.38 233 SER A C 1
ATOM 1898 O O . SER A 1 233 ? 1.410 7.796 -27.327 1.00 91.38 233 SER A O 1
ATOM 1900 N N . GLY A 1 234 ? 2.215 5.782 -27.903 1.00 89.88 234 GLY A N 1
ATOM 1901 C CA . GLY A 1 234 ? 0.923 5.137 -28.082 1.00 89.88 234 GLY A CA 1
ATOM 1902 C C . GLY A 1 234 ? 0.976 3.615 -27.976 1.00 89.88 234 GLY A C 1
ATOM 1903 O O . GLY A 1 234 ? 2.031 2.992 -27.821 1.00 89.88 234 GLY A O 1
ATOM 1904 N N . THR A 1 235 ? -0.207 3.005 -28.054 1.00 84.50 235 THR A N 1
ATOM 1905 C CA . THR A 1 235 ? -0.365 1.541 -27.985 1.00 84.50 235 THR A CA 1
ATOM 1906 C C . THR A 1 235 ? 0.216 0.810 -29.196 1.00 84.50 235 THR A C 1
ATOM 1908 O O . THR A 1 235 ? 0.590 -0.355 -29.086 1.00 84.50 235 THR A O 1
ATOM 1911 N N . ASP A 1 236 ? 0.316 1.494 -30.333 1.00 88.56 236 ASP A N 1
ATOM 1912 C CA . ASP A 1 236 ? 0.969 1.056 -31.567 1.00 88.56 236 ASP A CA 1
ATOM 1913 C C . ASP A 1 236 ? 2.492 0.939 -31.417 1.00 88.56 236 ASP A C 1
ATOM 1915 O O . ASP A 1 236 ? 3.097 0.021 -31.966 1.00 88.56 236 ASP A O 1
ATOM 1919 N N . GLU A 1 237 ? 3.094 1.787 -30.584 1.00 88.75 237 GLU A N 1
ATOM 1920 C CA . GLU A 1 237 ? 4.499 1.697 -30.169 1.00 88.75 237 GLU A CA 1
ATOM 1921 C C . GLU A 1 237 ? 4.717 0.706 -29.003 1.00 88.75 237 GLU A C 1
ATOM 1923 O O . GLU A 1 237 ? 5.808 0.606 -28.441 1.00 88.75 237 GLU A O 1
ATOM 1928 N N . GLY A 1 238 ? 3.683 -0.058 -28.635 1.00 81.44 238 GLY A N 1
ATOM 1929 C CA . GLY A 1 238 ? 3.774 -1.126 -27.641 1.00 81.44 238 GLY A CA 1
ATOM 1930 C C . GLY A 1 238 ? 3.611 -0.678 -26.187 1.00 81.44 238 GLY A C 1
ATOM 1931 O O . GLY A 1 238 ? 3.971 -1.441 -25.288 1.00 81.44 238 GLY A O 1
ATOM 1932 N N . GLY A 1 239 ? 3.054 0.511 -25.923 1.00 89.12 239 GLY A N 1
ATOM 1933 C CA . GLY A 1 239 ? 2.835 0.968 -24.549 1.00 89.12 239 GLY A CA 1
ATOM 1934 C C . GLY A 1 239 ? 1.868 2.140 -24.387 1.00 89.12 239 GLY A C 1
ATOM 1935 O O . GLY A 1 239 ? 0.763 2.102 -24.923 1.00 89.12 239 GLY A O 1
ATOM 1936 N N . CYS A 1 240 ? 2.261 3.141 -23.593 1.00 92.56 240 CYS A N 1
ATOM 1937 C CA . CYS A 1 240 ? 1.439 4.300 -23.227 1.00 92.56 240 CYS A CA 1
ATOM 1938 C C . CYS A 1 240 ? 0.162 3.929 -22.455 1.00 92.56 240 CYS A C 1
ATOM 1940 O O . CYS A 1 240 ? -0.936 4.353 -22.806 1.00 92.56 240 CYS A O 1
ATOM 1942 N N . TYR A 1 241 ? 0.285 3.109 -21.399 1.00 96.25 241 TYR A N 1
ATOM 1943 C CA . TYR A 1 241 ? -0.877 2.787 -20.563 1.00 96.25 241 TYR A CA 1
ATOM 1944 C C . TYR A 1 241 ? -1.400 4.035 -19.842 1.00 96.25 241 TYR A C 1
ATOM 1946 O O . TYR A 1 241 ? -2.586 4.336 -19.927 1.00 96.25 241 TYR A O 1
ATOM 1954 N N . SER A 1 242 ? -0.493 4.788 -19.202 1.00 96.06 242 SER A N 1
ATOM 1955 C CA . SER A 1 242 ? -0.744 6.129 -18.657 1.00 96.06 242 SER A CA 1
ATOM 1956 C C . SER A 1 242 ? -2.067 6.245 -17.883 1.00 96.06 242 SER A C 1
ATOM 1958 O O . SER A 1 242 ? -2.886 7.132 -18.141 1.00 96.06 242 SER A O 1
ATOM 1960 N N . GLU A 1 243 ? -2.283 5.329 -16.942 1.00 97.56 243 GLU A N 1
ATOM 1961 C CA . GLU A 1 243 ? -3.559 5.168 -16.248 1.00 97.56 243 GLU A CA 1
ATOM 1962 C C . GLU A 1 243 ? -3.983 6.439 -15.490 1.00 97.56 243 GLU A C 1
ATOM 1964 O O . GLU A 1 243 ? -3.180 7.075 -14.801 1.00 97.56 243 GLU A O 1
ATOM 1969 N N . THR A 1 244 ? -5.276 6.776 -15.534 1.00 98.38 244 THR A N 1
ATOM 1970 C CA . THR A 1 244 ? -5.840 7.908 -14.782 1.00 98.38 244 THR A CA 1
ATOM 1971 C C . THR A 1 244 ? -5.615 7.778 -13.273 1.00 98.38 244 THR A C 1
ATOM 1973 O O . THR A 1 244 ? -5.226 8.753 -12.630 1.00 98.38 244 THR A O 1
ATOM 1976 N N . CYS A 1 245 ? -5.800 6.586 -12.696 1.00 98.44 245 CYS A N 1
ATOM 1977 C CA . CYS A 1 245 ? -5.559 6.357 -11.267 1.00 98.44 245 CYS A CA 1
ATOM 1978 C C . CYS A 1 245 ? -4.092 6.585 -10.898 1.00 98.44 245 CYS A C 1
ATOM 1980 O O . CYS A 1 245 ? -3.794 7.112 -9.828 1.00 98.44 245 CYS A O 1
ATOM 1982 N N . ALA A 1 246 ? -3.168 6.233 -11.794 1.00 98.56 246 ALA A N 1
ATOM 1983 C CA . ALA A 1 246 ? -1.749 6.430 -11.556 1.00 98.56 246 ALA A CA 1
ATOM 1984 C C . ALA A 1 246 ? -1.389 7.922 -11.559 1.00 98.56 246 ALA A C 1
ATOM 1986 O O . ALA A 1 246 ? -0.636 8.361 -10.693 1.00 98.56 246 ALA A O 1
ATOM 1987 N N . ALA A 1 247 ? -2.001 8.720 -12.442 1.00 98.44 247 ALA A N 1
ATOM 1988 C CA . ALA A 1 247 ? -1.881 10.177 -12.398 1.00 98.44 247 ALA A CA 1
ATOM 1989 C C . ALA A 1 247 ? -2.421 10.761 -11.077 1.00 98.44 247 ALA A C 1
ATOM 1991 O O . ALA A 1 247 ? -1.772 11.619 -10.481 1.00 98.44 247 ALA A O 1
ATOM 1992 N N . ILE A 1 248 ? -3.550 10.254 -10.561 1.00 98.56 248 ILE A N 1
ATOM 1993 C CA . ILE A 1 248 ? -4.059 10.643 -9.232 1.00 98.56 248 ILE A CA 1
ATOM 1994 C C . ILE A 1 248 ? -3.055 10.276 -8.133 1.00 98.56 248 ILE A C 1
ATOM 1996 O O . ILE A 1 248 ? -2.766 11.101 -7.267 1.00 98.56 248 ILE A O 1
ATOM 2000 N N . GLY A 1 249 ? -2.468 9.080 -8.199 1.00 98.56 249 GLY A N 1
ATOM 2001 C CA . GLY A 1 249 ? -1.408 8.656 -7.287 1.00 98.56 249 GLY A CA 1
ATOM 2002 C C . GLY A 1 249 ? -0.189 9.584 -7.315 1.00 98.56 249 GLY A C 1
ATOM 2003 O O . GLY A 1 249 ? 0.339 9.919 -6.257 1.00 98.56 249 GLY A O 1
ATOM 2004 N N . VAL A 1 250 ? 0.222 10.066 -8.495 1.00 98.62 250 VAL A N 1
ATOM 2005 C CA . VAL A 1 250 ? 1.293 11.071 -8.621 1.00 98.62 250 VAL A CA 1
ATOM 2006 C C . VAL A 1 250 ? 0.905 12.371 -7.918 1.00 98.62 250 VAL A C 1
ATOM 2008 O O . VAL A 1 250 ? 1.734 12.924 -7.199 1.00 98.62 250 VAL A O 1
ATOM 2011 N N . MET A 1 251 ? -0.338 12.848 -8.068 1.00 98.44 251 MET A N 1
ATOM 2012 C CA . MET A 1 251 ? -0.801 14.051 -7.359 1.00 98.44 251 MET A CA 1
ATOM 2013 C C . MET A 1 251 ? -0.757 13.864 -5.838 1.00 98.44 251 MET A C 1
ATOM 2015 O O . MET A 1 251 ? -0.259 14.741 -5.135 1.00 98.44 251 MET A O 1
ATOM 2019 N N . MET A 1 252 ? -1.236 12.719 -5.336 1.00 98.38 252 MET A N 1
ATOM 2020 C CA . MET A 1 252 ? -1.206 12.388 -3.905 1.00 98.38 252 MET A CA 1
ATOM 2021 C C . MET A 1 252 ? 0.230 12.357 -3.370 1.00 98.38 252 MET A C 1
ATOM 2023 O O . MET A 1 252 ? 0.518 12.950 -2.332 1.00 98.38 252 MET A O 1
ATOM 2027 N N . LEU A 1 253 ? 1.145 11.708 -4.093 1.00 98.50 253 LEU A N 1
ATOM 2028 C CA . LEU A 1 253 ? 2.548 11.632 -3.703 1.00 98.50 253 LEU A CA 1
ATOM 2029 C C . LEU A 1 253 ? 3.216 13.011 -3.733 1.00 98.50 253 LEU A C 1
ATOM 2031 O O . LEU A 1 253 ? 3.883 13.383 -2.770 1.00 98.50 253 LEU A O 1
ATOM 2035 N N . ALA A 1 254 ? 3.013 13.783 -4.803 1.00 98.19 254 ALA A N 1
ATOM 2036 C CA . ALA A 1 254 ? 3.563 15.128 -4.937 1.00 98.19 254 ALA A CA 1
ATOM 2037 C C . ALA A 1 254 ? 3.111 16.040 -3.786 1.00 98.19 254 ALA A C 1
ATOM 2039 O O . ALA A 1 254 ? 3.934 16.745 -3.206 1.00 98.19 254 ALA A O 1
ATOM 2040 N N . GLU A 1 255 ? 1.829 15.976 -3.406 1.00 97.50 255 GLU A N 1
ATOM 2041 C CA . GLU A 1 255 ? 1.288 16.712 -2.258 1.00 97.50 255 GLU A CA 1
ATOM 2042 C C . GLU A 1 255 ? 2.044 16.377 -0.964 1.00 97.50 255 GLU A C 1
ATOM 2044 O O . GLU A 1 255 ? 2.364 17.278 -0.186 1.00 97.50 255 GLU A O 1
ATOM 2049 N N . ARG A 1 256 ? 2.366 15.096 -0.736 1.00 95.88 256 ARG A N 1
ATOM 2050 C CA . ARG A 1 256 ? 3.105 14.660 0.457 1.00 95.88 256 ARG A CA 1
ATOM 2051 C C . ARG A 1 256 ? 4.577 15.025 0.420 1.00 95.88 256 ARG A C 1
ATOM 2053 O O . ARG A 1 256 ? 5.104 15.425 1.451 1.00 95.88 256 ARG A O 1
ATOM 2060 N N . LEU A 1 257 ? 5.232 14.972 -0.735 1.00 95.31 257 LEU A N 1
ATOM 2061 C CA . LEU A 1 257 ? 6.640 15.368 -0.855 1.00 95.31 257 LEU A CA 1
ATOM 2062 C C . LEU A 1 257 ? 6.879 16.847 -0.541 1.00 95.31 257 LEU A C 1
ATOM 2064 O O . LEU A 1 257 ? 7.938 17.189 -0.030 1.00 95.31 257 LEU A O 1
ATOM 2068 N N . LEU A 1 258 ? 5.894 17.716 -0.774 1.00 94.94 258 LEU A N 1
ATOM 2069 C CA . LEU A 1 258 ? 5.971 19.131 -0.387 1.00 94.94 258 LEU A CA 1
ATOM 2070 C C . LEU A 1 258 ? 5.920 19.356 1.135 1.00 94.94 258 LEU A C 1
ATOM 2072 O O . LEU A 1 258 ? 6.137 20.476 1.594 1.00 94.94 258 LEU A O 1
ATOM 2076 N N . GLN A 1 259 ? 5.602 18.319 1.913 1.00 89.50 259 GLN A N 1
ATOM 2077 C CA . GLN A 1 259 ? 5.424 18.376 3.368 1.00 89.50 259 GLN A CA 1
ATOM 2078 C C . GLN A 1 259 ? 6.543 17.652 4.135 1.00 89.50 259 GLN A C 1
ATOM 2080 O O . GLN A 1 259 ? 6.485 17.600 5.367 1.00 89.50 259 GLN A O 1
ATOM 2085 N N . VAL A 1 260 ? 7.516 17.064 3.427 1.00 73.19 260 VAL A N 1
ATOM 2086 C CA . VAL A 1 260 ? 8.597 16.228 3.979 1.00 73.19 260 VAL A CA 1
ATOM 2087 C C . VAL A 1 260 ? 9.915 16.989 4.020 1.00 73.19 260 VAL A C 1
ATOM 2089 O O . VAL A 1 260 ? 10.300 17.606 3.012 1.00 73.19 260 VAL A O 1
#

Foldseek 3Di:
DQVVQADPQLQGDDCCVPVNPPCPPLCLQPDCRLVVLLVLLVVQVVCCVVPVDNPSVVSSVSNLVSVLVAEDDDPNHQLDAHLFFRNLQSLLVVCVVPVPCSSLRSSVSNLQSQLQCLTVVGHNSNVVSCVVVVHDQQDDPPLDPHGPCSLQSPRVHRLLPDQENGHALLRSLNSLLSLLSSLLPPDPDPSVSSLVSSVRHVCNCVVFAADPVRFGAFAPSGNHTDPGNNHDPDVVSVGDSRDPSSSVSVVSNVVSVVND